Protein AF-A0A2C9KRU0-F1 (afdb_monomer_lite)

InterPro domains:
  IPR000269 Copper amine oxidase [PTHR10638] (31-315)
  IPR015798 Copper amine oxidase, catalytic domain [PF01179] (143-315)
  IPR016182 Copper amine oxidase, N-terminal [SSF54416] (32-123)
  IPR036460 Copper amine oxidase, catalytic domain superfamily [G3DSA:2.70.98.20] (115-315)
  IPR036460 Copper amine oxidase, catalytic domain superfamily [SSF49998] (125-315)

Foldseek 3Di:
DQAEQADDDDPPDDQRHKDKDWFDFDVVVVVDPLWDKTKIWTARPAQLRVVGGAQKIWIKGPSDPDPVPIDTQWMTHDLDIDRDPVRVVVCVVVVVDDGHHHYDDDHDCPPPNDPRDDDQDVVNDDDDDDADDDPVDDQWDDDPQWIDHPQWIWGWDAFQQFGIKIAQIGGNNHGPDGIDGGHWDWDQFPDPDPSGHGHIDTPSVVRQRVQWAAADDVPRHPNSWDFDKDWDQDPPVRDIDIHTRQKTKDKDFPVDWPDWDWDDDPVPHTDIDTHTKIKIWIWGWGDDSQKIKIWIWIATPVGDTDIDIDIDGHD

pLDDT: mean 93.07, std 6.56, range [54.38, 98.88]

Sequence (315 aa):
MESYNSTFCLPPHSPACLTFGFLPVGTAFLGDSNKRRAWMSFSYDLPFSSIHPVDFGILVNLDDADASRWRIEKLWYAGQMFNSVGHLIDQYQNNQIHKIVLHKPVDNAELFSSLQLRGDPVPQKPQRPPLQVEPDGKRYSLANREVTYMNWRFNFRMSALTGPVLYNVRFKGERLVYEMGLQEIAVFYSGPTPLTETINFVDSGDLLGTHSKSLIPGGDCPEHSTLVNQTFWNQHNKEVSSYDATFCLFEHNTGYPLRRHSSYSKQFGSFYGGMLNSVLTLRSALTIGNYDYIIDFIFHQNGIIETRLMSTGTL

Radius of gyration: 26.25 Å; chains: 1; bounding box: 70×52×72 Å

Structure (mmCIF, N/CA/C/O backbone):
data_AF-A0A2C9KRU0-F1
#
_entry.id   AF-A0A2C9KRU0-F1
#
loop_
_atom_site.group_PDB
_atom_site.id
_atom_site.type_symbol
_atom_site.label_atom_id
_atom_site.label_alt_id
_atom_site.label_comp_id
_atom_site.label_asym_id
_atom_site.label_entity_id
_atom_site.label_seq_id
_atom_site.pdbx_PDB_ins_code
_atom_site.Cartn_x
_atom_site.Cartn_y
_atom_site.Cartn_z
_atom_site.occupancy
_atom_site.B_iso_or_equiv
_atom_site.auth_seq_id
_atom_site.auth_comp_id
_atom_site.auth_asym_id
_atom_site.auth_atom_id
_atom_site.pdbx_PDB_model_num
ATOM 1 N N . MET A 1 1 ? 23.878 4.240 -24.178 1.00 87.06 1 MET A N 1
ATOM 2 C CA . MET A 1 1 ? 24.821 5.366 -23.986 1.00 87.06 1 MET A CA 1
ATOM 3 C C . MET A 1 1 ? 24.390 6.601 -24.756 1.00 87.06 1 MET A C 1
ATOM 5 O O . MET A 1 1 ? 23.994 7.540 -24.092 1.00 87.06 1 MET A O 1
ATOM 9 N N . GLU A 1 2 ? 24.380 6.607 -26.094 1.00 91.50 2 GLU A N 1
ATOM 10 C CA . GLU A 1 2 ? 24.042 7.813 -26.884 1.00 91.50 2 GLU A CA 1
ATOM 11 C C . GLU A 1 2 ? 22.671 8.417 -26.528 1.00 91.50 2 GLU A C 1
ATOM 13 O O . GLU A 1 2 ? 22.579 9.617 -26.305 1.00 91.50 2 GLU A O 1
ATOM 18 N N . SER A 1 3 ? 21.630 7.589 -26.377 1.00 93.25 3 SER A N 1
ATOM 19 C CA . SER A 1 3 ? 20.273 8.101 -26.127 1.00 93.25 3 SER A CA 1
ATOM 20 C C . SER A 1 3 ? 19.929 8.417 -24.674 1.00 93.25 3 SER A C 1
ATOM 22 O O . SER A 1 3 ? 19.027 9.203 -24.431 1.00 93.25 3 SER A O 1
ATOM 24 N N . TYR A 1 4 ? 20.588 7.791 -23.698 1.00 93.19 4 TYR A N 1
ATOM 25 C CA . TYR A 1 4 ? 20.158 7.863 -22.288 1.00 93.19 4 TYR A CA 1
ATOM 26 C C . TYR A 1 4 ? 21.280 8.234 -21.320 1.00 93.19 4 TYR A C 1
ATOM 28 O O . TYR A 1 4 ? 21.048 8.306 -20.117 1.00 93.19 4 TYR A O 1
ATOM 36 N N . ASN A 1 5 ? 22.511 8.390 -21.818 1.00 90.31 5 ASN A N 1
ATOM 37 C CA . ASN A 1 5 ? 23.726 8.503 -21.010 1.00 90.31 5 ASN A CA 1
ATOM 38 C C . ASN A 1 5 ? 23.833 7.413 -19.919 1.00 90.31 5 ASN A C 1
ATOM 40 O O . ASN A 1 5 ? 24.242 7.658 -18.787 1.00 90.31 5 ASN A O 1
ATOM 44 N N . SER A 1 6 ? 23.368 6.204 -20.239 1.00 89.62 6 SER A N 1
ATOM 45 C CA . SER A 1 6 ? 23.322 5.054 -19.331 1.00 89.62 6 SER A CA 1
ATOM 46 C C . SER A 1 6 ? 23.462 3.738 -20.106 1.00 89.62 6 SER A C 1
ATOM 48 O O . SER A 1 6 ? 23.366 3.717 -21.347 1.00 89.62 6 SER A O 1
ATOM 50 N N . THR A 1 7 ? 23.729 2.649 -19.384 1.00 88.38 7 THR A N 1
ATOM 51 C CA . THR A 1 7 ? 23.912 1.288 -19.921 1.00 88.38 7 THR A CA 1
ATOM 52 C C . THR A 1 7 ? 23.027 0.267 -19.210 1.00 88.38 7 THR A C 1
ATOM 54 O O . THR A 1 7 ? 22.551 0.502 -18.102 1.00 88.38 7 THR A O 1
ATOM 57 N N . PHE A 1 8 ? 22.843 -0.899 -19.828 1.00 86.31 8 PHE A N 1
ATOM 58 C CA . PHE A 1 8 ? 22.380 -2.089 -19.114 1.00 86.31 8 PHE A CA 1
ATOM 59 C C . PHE A 1 8 ? 23.566 -2.679 -18.360 1.00 86.31 8 PHE A C 1
ATOM 61 O O . PHE A 1 8 ? 24.653 -2.791 -18.927 1.00 86.31 8 PHE A O 1
ATOM 68 N N . CYS A 1 9 ? 23.373 -3.048 -17.101 1.00 75.00 9 CYS A N 1
ATOM 69 C CA . CYS A 1 9 ? 24.435 -3.626 -16.294 1.00 75.00 9 CYS A CA 1
ATOM 70 C C . CYS A 1 9 ? 23.953 -4.909 -15.646 1.00 75.00 9 CYS A C 1
ATOM 72 O O . CYS A 1 9 ? 22.839 -4.973 -15.130 1.00 75.00 9 CYS A O 1
ATOM 74 N N . LEU A 1 10 ? 24.832 -5.904 -15.637 1.00 65.06 10 LEU A N 1
ATOM 75 C CA . LEU A 1 10 ? 24.734 -7.002 -14.691 1.00 65.06 10 LEU A CA 1
ATOM 76 C C . LEU A 1 10 ? 25.392 -6.556 -13.374 1.00 65.06 10 LEU A C 1
ATOM 78 O O . LEU A 1 10 ? 26.296 -5.717 -13.417 1.00 65.06 10 LEU A O 1
ATOM 82 N N . PRO A 1 11 ? 24.956 -7.076 -12.215 1.00 54.38 11 PRO A N 1
ATOM 83 C CA . PRO A 1 11 ? 25.585 -6.763 -10.936 1.00 54.38 11 PRO A CA 1
ATOM 84 C C . PRO A 1 11 ? 27.114 -6.990 -10.970 1.00 54.38 11 PRO A C 1
ATOM 86 O O . PRO A 1 11 ? 27.557 -7.960 -11.592 1.00 54.38 11 PRO A O 1
ATOM 89 N N . PRO A 1 12 ? 27.927 -6.155 -10.287 1.00 55.81 12 PRO A N 1
ATOM 90 C CA . PRO A 1 12 ? 27.533 -5.084 -9.369 1.00 55.81 12 PRO A CA 1
ATOM 91 C C . PRO A 1 12 ? 27.112 -3.791 -10.088 1.00 55.81 12 PRO A C 1
ATOM 93 O O . PRO A 1 12 ? 27.720 -3.371 -11.071 1.00 55.81 12 PRO A O 1
ATOM 96 N N . HIS A 1 13 ? 26.055 -3.156 -9.579 1.00 64.75 13 HIS A N 1
ATOM 97 C CA . HIS A 1 13 ? 25.449 -1.966 -10.175 1.00 64.75 13 HIS A CA 1
ATOM 98 C C . HIS A 1 13 ? 26.406 -0.763 -10.145 1.00 64.75 13 HIS A C 1
ATOM 100 O O . HIS A 1 13 ? 26.939 -0.398 -9.099 1.00 64.75 13 HIS A O 1
ATOM 106 N N . SER A 1 14 ? 26.605 -0.135 -11.304 1.00 68.75 14 SER A N 1
ATOM 107 C CA . SER A 1 14 ? 27.230 1.184 -11.436 1.00 68.75 14 SER A CA 1
ATOM 108 C C . SER A 1 14 ? 26.140 2.268 -11.442 1.00 68.75 14 SER A C 1
ATOM 110 O O . SER A 1 14 ? 25.051 2.033 -11.965 1.00 68.75 14 SER A O 1
ATOM 112 N N . PRO A 1 15 ? 26.398 3.485 -10.936 1.00 68.06 15 PRO A N 1
ATOM 113 C CA . PRO A 1 15 ? 25.427 4.584 -10.983 1.00 68.06 15 PRO A CA 1
ATOM 114 C C . PRO A 1 15 ? 25.002 4.995 -12.407 1.00 68.06 15 PRO A C 1
ATOM 116 O O . PRO A 1 15 ? 24.006 5.703 -12.566 1.00 68.06 15 PRO A O 1
ATOM 119 N N . ALA A 1 16 ? 25.714 4.544 -13.447 1.00 76.12 16 ALA A N 1
ATOM 120 C CA . ALA A 1 16 ? 25.362 4.743 -14.856 1.00 76.12 16 ALA A CA 1
ATOM 121 C C . ALA A 1 16 ? 24.375 3.692 -15.415 1.00 76.12 16 ALA A C 1
ATOM 123 O O . ALA A 1 16 ? 24.113 3.672 -16.620 1.00 76.12 16 ALA A O 1
ATOM 124 N N . CYS A 1 17 ? 23.860 2.791 -14.578 1.00 86.94 17 CYS A N 1
ATOM 125 C CA . CYS A 1 17 ? 23.003 1.699 -15.018 1.00 86.94 17 CYS A CA 1
ATOM 126 C C . CYS A 1 17 ? 21.522 2.094 -15.029 1.00 86.94 17 CYS A C 1
ATOM 128 O O . CYS A 1 17 ? 21.039 2.808 -14.147 1.00 86.94 17 CYS A O 1
ATOM 130 N N . LEU A 1 18 ? 20.799 1.602 -16.034 1.00 91.38 18 LEU A N 1
ATOM 131 C CA . LEU A 1 18 ? 19.340 1.568 -16.011 1.00 91.38 18 LEU A CA 1
ATOM 132 C C . LEU A 1 18 ? 18.877 0.418 -15.115 1.00 91.38 18 LEU A C 1
ATOM 134 O O . LEU A 1 18 ? 19.478 -0.660 -15.126 1.00 91.38 18 LEU A O 1
ATOM 138 N N . THR A 1 19 ? 17.791 0.646 -14.385 1.00 90.06 19 THR A N 1
ATOM 139 C CA . THR A 1 19 ? 17.036 -0.420 -13.728 1.00 90.06 19 THR A CA 1
ATOM 140 C C . THR A 1 19 ? 15.920 -0.901 -14.652 1.00 90.06 19 THR A C 1
ATOM 142 O O . THR A 1 19 ? 15.540 -0.205 -15.600 1.00 90.06 19 THR A O 1
ATOM 145 N N . PHE A 1 20 ? 15.432 -2.116 -14.422 1.00 91.19 20 PHE A N 1
ATOM 146 C CA . PHE A 1 20 ? 14.381 -2.710 -15.235 1.00 91.19 20 PHE A CA 1
ATOM 147 C C . PHE A 1 20 ? 13.410 -3.531 -14.397 1.00 91.19 20 PHE A C 1
ATOM 149 O O . PHE A 1 20 ? 13.754 -4.048 -13.335 1.00 91.19 20 PHE A O 1
ATOM 156 N N . GLY A 1 21 ? 12.201 -3.680 -14.923 1.00 89.38 21 GLY A N 1
ATOM 157 C CA . GLY A 1 21 ? 11.164 -4.536 -14.366 1.00 89.38 21 GLY A CA 1
ATOM 158 C C . GLY A 1 21 ? 10.354 -5.178 -15.482 1.00 89.38 21 GLY A C 1
ATOM 159 O O . GLY A 1 21 ? 10.292 -4.657 -16.598 1.00 89.38 21 GLY A O 1
ATOM 160 N N . PHE A 1 22 ? 9.751 -6.327 -15.188 1.00 90.06 22 PHE A N 1
ATOM 161 C CA . PHE A 1 22 ? 8.766 -6.924 -16.079 1.00 90.06 22 PHE A CA 1
ATOM 162 C C . PHE A 1 22 ? 7.395 -6.329 -15.787 1.00 90.06 22 PHE A C 1
ATOM 164 O O . PHE A 1 22 ? 6.933 -6.341 -14.649 1.00 90.06 22 PHE A O 1
ATOM 171 N N . LEU A 1 23 ? 6.748 -5.836 -16.834 1.00 89.88 23 LEU A N 1
ATOM 172 C CA . LEU A 1 23 ? 5.371 -5.388 -16.792 1.00 89.88 23 LEU A CA 1
ATOM 173 C C . LEU A 1 23 ? 4.438 -6.600 -16.877 1.00 89.88 23 LEU A C 1
ATOM 175 O O . LEU A 1 23 ? 4.716 -7.535 -17.645 1.00 89.88 23 LEU A O 1
ATOM 179 N N . PRO A 1 24 ? 3.327 -6.603 -16.122 1.00 84.88 24 PRO A N 1
ATOM 180 C CA . PRO A 1 24 ? 2.297 -7.611 -16.299 1.00 84.88 24 PRO A CA 1
ATOM 181 C C . PRO A 1 24 ? 1.702 -7.480 -17.702 1.00 84.88 24 PRO A C 1
ATOM 183 O O . PRO A 1 24 ? 1.596 -6.384 -18.250 1.00 84.88 24 PRO A O 1
ATOM 186 N N . VAL A 1 25 ? 1.288 -8.605 -18.280 1.00 76.00 25 VAL A N 1
ATOM 187 C CA . VAL A 1 25 ? 0.641 -8.622 -19.594 1.00 76.00 25 VAL A CA 1
ATOM 188 C C . VAL A 1 25 ? -0.701 -9.317 -19.462 1.00 76.00 25 VAL A C 1
ATOM 190 O O . VAL A 1 25 ? -0.775 -10.482 -19.069 1.00 76.00 25 VAL A O 1
ATOM 193 N N . GLY A 1 26 ? -1.773 -8.600 -19.799 1.00 70.31 26 GLY A N 1
ATOM 194 C CA . GLY A 1 26 ? -3.113 -9.177 -19.827 1.00 70.31 26 GLY A CA 1
ATOM 195 C C . GLY A 1 26 ? -3.208 -10.342 -20.817 1.00 70.31 26 GLY A C 1
ATOM 196 O O . GLY A 1 26 ? -2.730 -10.254 -21.947 1.00 70.31 26 GLY A O 1
ATOM 197 N N . THR A 1 27 ? -3.887 -11.424 -20.433 1.00 70.38 27 THR A N 1
ATOM 198 C CA . THR A 1 27 ? -4.077 -12.617 -21.285 1.00 70.38 27 THR A CA 1
ATOM 199 C C . THR A 1 27 ? -4.753 -12.299 -22.622 1.00 70.38 27 THR A C 1
ATOM 201 O O . THR A 1 27 ? -4.464 -12.949 -23.627 1.00 70.38 27 THR A O 1
ATOM 204 N N . ALA A 1 28 ? -5.586 -11.253 -22.667 1.00 70.75 28 ALA A N 1
ATOM 205 C CA . ALA A 1 28 ? -6.203 -10.745 -23.892 1.00 70.75 28 ALA A CA 1
ATOM 206 C C . ALA A 1 28 ? -5.175 -10.312 -24.955 1.00 70.75 28 ALA A C 1
ATOM 208 O O . ALA A 1 28 ? -5.412 -10.518 -26.142 1.00 70.75 28 ALA A O 1
ATOM 209 N N . PHE A 1 29 ? -4.019 -9.776 -24.547 1.00 76.81 29 PHE A N 1
ATOM 210 C CA . PHE A 1 29 ? -2.936 -9.413 -25.467 1.00 76.81 29 PHE A CA 1
ATOM 211 C C . PHE A 1 29 ? -2.227 -10.649 -26.046 1.00 76.81 29 PHE A C 1
ATOM 213 O O . PHE A 1 29 ? -1.719 -10.619 -27.164 1.00 76.81 29 PHE A O 1
ATOM 220 N N . LEU A 1 30 ? -2.197 -11.756 -25.298 1.00 78.81 30 LEU A N 1
ATOM 221 C CA . LEU A 1 30 ? -1.471 -12.972 -25.677 1.00 78.81 30 LEU A CA 1
ATOM 222 C C . LEU A 1 30 ? -2.264 -13.869 -26.637 1.00 78.81 30 LEU A C 1
ATOM 224 O O . LEU A 1 30 ? -1.665 -14.649 -27.383 1.00 78.81 30 LEU A O 1
ATOM 228 N N . GLY A 1 31 ? -3.599 -13.800 -26.589 1.00 77.12 31 GLY A N 1
ATOM 229 C CA . GLY A 1 31 ? -4.512 -14.648 -27.367 1.00 77.12 31 GLY A CA 1
ATOM 230 C C . GLY A 1 31 ? -4.484 -16.141 -26.997 1.00 77.12 31 GLY A C 1
ATOM 231 O O . GLY A 1 31 ? -5.256 -16.919 -27.548 1.00 77.12 31 GLY A O 1
ATOM 232 N N . ASP A 1 32 ? -3.604 -16.544 -26.078 1.00 82.50 32 ASP A N 1
ATOM 233 C CA . ASP A 1 32 ? -3.409 -17.907 -25.584 1.00 82.50 32 ASP A CA 1
ATOM 234 C C . ASP A 1 32 ? -2.926 -17.835 -24.129 1.00 82.50 32 ASP A C 1
ATOM 236 O O . ASP A 1 32 ? -1.899 -17.218 -23.837 1.00 82.50 32 ASP A O 1
ATOM 240 N N . SER A 1 33 ? -3.670 -18.462 -23.216 1.00 82.25 33 SER A N 1
ATOM 241 C CA . SER A 1 33 ? -3.390 -18.443 -21.777 1.00 82.25 33 SER A CA 1
ATOM 242 C C . SER A 1 33 ? -2.151 -19.245 -21.374 1.00 82.25 33 SER A C 1
ATOM 244 O O . SER A 1 33 ? -1.691 -19.100 -20.247 1.00 82.25 33 SER A O 1
ATOM 246 N N . ASN A 1 34 ? -1.614 -20.090 -22.260 1.00 85.44 34 ASN A N 1
ATOM 247 C CA . ASN A 1 34 ? -0.415 -20.887 -21.985 1.00 85.44 34 ASN A CA 1
ATOM 248 C C . ASN A 1 34 ? 0.885 -20.170 -22.359 1.00 85.44 34 ASN A C 1
ATOM 250 O O . ASN A 1 34 ? 1.968 -20.709 -22.138 1.00 85.44 34 ASN A O 1
ATOM 254 N N . LYS A 1 35 ? 0.798 -18.974 -22.950 1.00 87.94 35 LYS A N 1
ATOM 255 C CA . LYS A 1 35 ? 1.974 -18.190 -23.324 1.00 87.94 35 LYS A CA 1
ATOM 256 C C . LYS A 1 35 ? 2.389 -17.265 -22.196 1.00 87.94 35 LYS A C 1
ATOM 258 O O . LYS A 1 35 ? 1.558 -16.706 -21.488 1.00 87.94 35 LYS A O 1
ATOM 263 N N . ARG A 1 36 ? 3.692 -17.024 -22.098 1.00 90.06 36 ARG A N 1
ATOM 264 C CA . ARG A 1 36 ? 4.281 -16.032 -21.205 1.00 90.06 36 ARG A CA 1
ATOM 265 C C . ARG A 1 36 ? 5.116 -15.059 -22.027 1.00 90.06 36 ARG A C 1
ATOM 267 O O . ARG A 1 36 ? 6.245 -15.343 -22.432 1.00 90.06 36 ARG A O 1
ATOM 274 N N . ARG A 1 37 ? 4.538 -13.898 -22.325 1.00 90.81 37 ARG A N 1
ATOM 275 C CA . ARG A 1 37 ? 5.267 -12.738 -22.851 1.00 90.81 37 ARG A CA 1
ATOM 276 C C . ARG A 1 37 ? 5.219 -11.643 -21.815 1.00 90.81 37 ARG A C 1
ATOM 278 O O . ARG A 1 37 ? 4.178 -11.449 -21.199 1.00 90.81 37 ARG A O 1
ATOM 285 N N . ALA A 1 38 ? 6.323 -10.936 -21.655 1.00 91.50 38 ALA A N 1
ATOM 286 C CA . ALA A 1 38 ? 6.376 -9.782 -20.781 1.00 91.50 38 ALA A CA 1
ATOM 287 C C . ALA A 1 38 ? 7.167 -8.669 -21.451 1.00 91.50 38 ALA A C 1
ATOM 289 O O . ALA A 1 38 ? 8.224 -8.909 -22.045 1.00 91.50 38 ALA A O 1
ATOM 290 N N . TRP A 1 39 ? 6.640 -7.455 -21.355 1.00 93.75 39 TRP A N 1
ATOM 291 C CA . TRP A 1 39 ? 7.419 -6.268 -21.644 1.00 93.75 39 TRP A CA 1
ATOM 292 C C . TRP A 1 39 ? 8.376 -6.023 -20.486 1.00 93.75 39 TRP A C 1
ATOM 294 O O . TRP A 1 39 ? 7.971 -5.984 -19.332 1.00 93.75 39 TRP A O 1
ATOM 304 N N . MET A 1 40 ? 9.649 -5.859 -20.798 1.00 94.00 40 MET A N 1
ATOM 305 C CA . MET A 1 40 ? 10.651 -5.356 -19.879 1.00 94.00 40 MET A CA 1
ATOM 306 C C . MET A 1 40 ? 10.784 -3.854 -20.116 1.00 94.00 40 MET A C 1
ATOM 308 O O . MET A 1 40 ? 11.187 -3.433 -21.206 1.00 94.00 40 MET A O 1
ATOM 312 N N . SER A 1 41 ? 10.405 -3.062 -19.116 1.00 93.12 41 SER A N 1
ATOM 313 C CA . SER A 1 41 ? 10.537 -1.605 -19.116 1.00 93.12 41 SER A CA 1
ATOM 314 C C . SER A 1 41 ? 11.806 -1.184 -18.395 1.00 93.12 41 SER A C 1
ATOM 316 O O . SER A 1 41 ? 12.264 -1.873 -17.483 1.00 93.12 41 SER A O 1
ATOM 318 N N . PHE A 1 42 ? 12.336 -0.024 -18.770 1.00 94.00 42 PHE A N 1
ATOM 319 C CA . PHE A 1 42 ? 13.561 0.515 -18.201 1.00 94.00 42 PHE A CA 1
ATOM 320 C C . PHE A 1 42 ? 13.334 1.903 -17.613 1.00 94.00 42 PHE A C 1
ATOM 322 O O . PHE A 1 42 ? 12.568 2.708 -18.147 1.00 94.00 42 PHE A O 1
ATOM 329 N N . SER A 1 43 ? 14.054 2.198 -16.539 1.00 94.00 43 SER A N 1
ATOM 330 C CA . SER A 1 43 ? 14.069 3.511 -15.904 1.00 94.00 43 SER A CA 1
ATOM 331 C C . SER A 1 43 ? 15.458 3.846 -15.375 1.00 94.00 43 SER A C 1
ATOM 333 O O . SER A 1 43 ? 16.342 2.988 -15.270 1.00 94.00 43 SER A O 1
ATOM 335 N N . TYR A 1 44 ? 15.682 5.121 -15.070 1.00 94.00 44 TYR A N 1
ATOM 336 C CA . TYR A 1 44 ? 16.884 5.508 -14.347 1.00 94.00 44 TYR A CA 1
ATOM 337 C C . TYR A 1 44 ? 16.836 4.961 -12.921 1.00 94.00 44 TYR A C 1
ATOM 339 O O . TYR A 1 44 ? 15.825 5.078 -12.231 1.00 94.00 44 TYR A O 1
ATOM 347 N N . ASP A 1 45 ? 17.957 4.394 -12.475 1.00 90.75 45 ASP A N 1
ATOM 348 C CA . ASP A 1 45 ? 18.137 3.965 -11.089 1.00 90.75 45 ASP A CA 1
ATOM 349 C C . 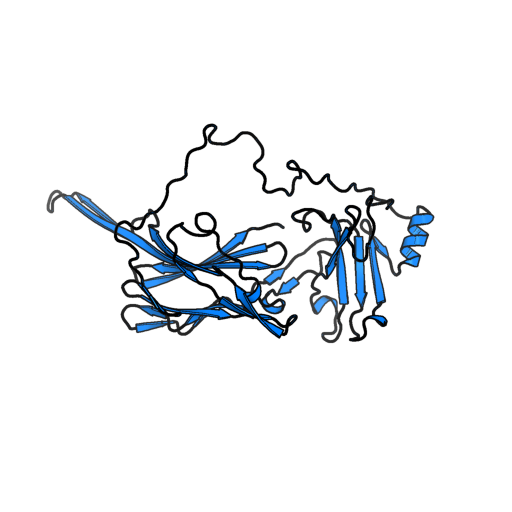ASP A 1 45 ? 18.287 5.196 -10.179 1.00 90.75 45 ASP A C 1
ATOM 351 O O . ASP A 1 45 ? 19.385 5.744 -10.018 1.00 90.75 45 ASP A O 1
ATOM 355 N N . LEU A 1 46 ? 17.141 5.702 -9.723 1.00 91.06 46 LEU A N 1
ATOM 356 C CA . LEU A 1 46 ? 16.941 6.871 -8.870 1.00 91.06 46 LEU A CA 1
ATOM 357 C C . LEU A 1 46 ? 15.790 6.582 -7.890 1.00 91.06 46 LEU A C 1
ATOM 359 O O . LEU A 1 46 ? 14.927 5.751 -8.201 1.00 91.06 46 LEU A O 1
ATOM 363 N N . PRO A 1 47 ? 15.715 7.281 -6.740 1.00 90.19 47 PRO A N 1
ATOM 364 C CA . PRO A 1 47 ? 14.568 7.187 -5.843 1.00 90.19 47 PRO A CA 1
ATOM 365 C C . PRO A 1 47 ? 13.247 7.425 -6.585 1.00 90.19 47 PRO A C 1
ATOM 367 O O . PRO A 1 47 ? 13.107 8.421 -7.305 1.00 90.19 47 PRO A O 1
ATOM 370 N N . PHE A 1 48 ? 12.287 6.517 -6.374 1.00 91.06 48 PHE A N 1
ATOM 371 C CA . PHE A 1 48 ? 11.013 6.446 -7.101 1.00 91.06 48 PHE A CA 1
ATOM 372 C C . PHE A 1 48 ? 11.217 6.280 -8.612 1.00 91.06 48 PHE A C 1
ATOM 374 O O . PHE A 1 48 ? 10.788 7.093 -9.426 1.00 91.06 48 PHE A O 1
ATOM 381 N N . SER A 1 49 ? 11.913 5.214 -9.002 1.00 90.25 49 SER A N 1
ATOM 382 C CA . SER A 1 49 ? 12.296 4.958 -10.394 1.00 90.25 49 SER A CA 1
ATOM 383 C C . SER A 1 49 ? 11.114 4.815 -11.366 1.00 90.25 49 SER A C 1
ATOM 385 O O . SER A 1 49 ? 11.321 4.977 -12.568 1.00 90.25 49 SER A O 1
ATOM 387 N N . SER A 1 50 ? 9.883 4.569 -10.891 1.00 89.31 50 SER A N 1
ATOM 388 C CA . SER A 1 50 ? 8.672 4.515 -11.734 1.00 89.31 50 SER A CA 1
ATOM 389 C C . SER A 1 50 ? 8.430 5.816 -12.503 1.00 89.31 50 SER A C 1
ATOM 391 O O . SER A 1 50 ? 8.027 5.776 -13.663 1.00 89.31 50 SER A O 1
ATOM 393 N N . ILE A 1 51 ? 8.773 6.962 -11.903 1.00 93.25 51 ILE A N 1
ATOM 394 C CA . ILE A 1 51 ? 8.628 8.293 -12.511 1.00 93.25 51 ILE A CA 1
ATOM 395 C C . ILE A 1 51 ? 9.885 8.776 -13.244 1.00 93.25 51 ILE A C 1
ATOM 397 O O . ILE A 1 51 ? 9.931 9.917 -13.699 1.00 93.25 51 ILE A O 1
ATOM 401 N N . HIS A 1 52 ? 10.879 7.902 -13.428 1.00 94.31 52 HIS A N 1
ATOM 402 C CA . HIS A 1 52 ? 12.053 8.149 -14.273 1.00 94.31 52 HIS A CA 1
ATOM 403 C C . HIS A 1 52 ? 12.147 7.174 -15.460 1.00 94.31 52 HIS A C 1
ATOM 405 O O . HIS A 1 52 ? 13.217 6.589 -15.676 1.00 94.31 52 HIS A O 1
ATOM 411 N N . PRO A 1 53 ? 11.062 6.945 -16.230 1.00 93.56 53 PRO A N 1
ATOM 412 C CA . PRO A 1 53 ? 11.088 5.993 -17.329 1.00 93.56 53 PRO A CA 1
ATOM 413 C C . PRO A 1 53 ? 12.014 6.475 -18.448 1.00 93.56 53 PRO A C 1
ATOM 415 O O . PRO A 1 53 ? 12.152 7.674 -18.700 1.00 93.56 53 PRO A O 1
ATOM 418 N N . VAL A 1 54 ? 12.606 5.529 -19.170 1.00 94.19 54 VAL A N 1
ATOM 419 C CA . VAL A 1 54 ? 13.179 5.805 -20.490 1.00 94.19 54 VAL A CA 1
ATOM 420 C C . VAL A 1 54 ? 12.241 5.277 -21.567 1.00 94.19 54 VAL A C 1
ATOM 422 O O . VAL A 1 54 ? 11.555 4.277 -21.368 1.00 94.19 54 VAL A O 1
ATOM 425 N N . ASP A 1 55 ? 12.216 5.931 -22.729 1.00 94.25 55 ASP A N 1
ATOM 426 C CA . ASP A 1 55 ? 11.350 5.527 -23.843 1.00 94.25 55 ASP A CA 1
ATOM 427 C C . ASP A 1 55 ? 11.950 4.348 -24.632 1.00 94.25 55 ASP A C 1
ATOM 429 O O . ASP A 1 55 ? 12.289 4.455 -25.814 1.00 94.25 55 ASP A O 1
ATOM 433 N N . PHE A 1 56 ? 12.174 3.242 -23.921 1.00 95.12 56 PHE A N 1
ATOM 434 C CA . PHE A 1 56 ? 12.760 2.006 -24.416 1.00 95.12 56 PHE A CA 1
ATOM 435 C C . PHE A 1 56 ? 12.166 0.798 -23.692 1.00 95.12 56 PHE A C 1
ATOM 437 O O . PHE A 1 56 ? 11.999 0.805 -22.472 1.00 95.12 56 PHE A O 1
ATOM 444 N N . GLY A 1 57 ? 11.899 -0.269 -24.437 1.00 95.38 57 GLY A N 1
ATOM 445 C CA . GLY A 1 57 ? 11.377 -1.506 -23.876 1.00 95.38 57 GLY A CA 1
ATOM 446 C C . GLY A 1 57 ? 11.653 -2.718 -24.749 1.00 95.38 57 GLY A C 1
ATOM 447 O O . GLY A 1 57 ? 11.880 -2.603 -25.955 1.00 95.38 57 GLY A O 1
ATOM 448 N N . ILE A 1 58 ? 11.630 -3.899 -24.138 1.00 95.75 58 ILE A N 1
ATOM 449 C CA . ILE A 1 58 ? 11.906 -5.168 -24.819 1.00 95.75 58 ILE A CA 1
ATOM 450 C C . ILE A 1 58 ? 10.775 -6.149 -24.529 1.00 95.75 58 ILE A C 1
ATOM 452 O O . ILE A 1 58 ? 10.481 -6.425 -23.372 1.00 95.75 58 ILE A O 1
ATOM 456 N N . LEU A 1 59 ? 10.167 -6.714 -25.568 1.00 94.75 59 LEU A N 1
ATOM 457 C CA . LEU A 1 59 ? 9.200 -7.796 -25.427 1.00 94.75 59 LEU A CA 1
ATOM 458 C C . LEU A 1 59 ? 9.943 -9.131 -25.409 1.00 94.75 59 LEU A C 1
ATOM 460 O O . LEU A 1 59 ? 10.592 -9.497 -26.394 1.00 94.75 59 LEU A O 1
ATOM 464 N N . VAL A 1 60 ? 9.834 -9.862 -24.303 1.00 94.38 60 VAL A N 1
ATOM 465 C CA . VAL A 1 60 ? 10.551 -11.123 -24.084 1.00 94.38 60 VAL A CA 1
ATOM 466 C C . VAL A 1 60 ? 9.585 -12.303 -24.089 1.00 94.38 60 VAL A C 1
ATOM 468 O O . VAL A 1 60 ? 8.509 -12.257 -23.490 1.00 94.38 60 VAL A O 1
ATOM 471 N N . ASN A 1 61 ? 9.993 -13.382 -24.753 1.00 93.69 61 ASN A N 1
ATOM 472 C CA . ASN A 1 61 ? 9.385 -14.699 -24.646 1.00 93.69 61 ASN A CA 1
ATOM 473 C C . ASN A 1 61 ? 9.952 -15.470 -23.457 1.00 93.69 61 ASN A C 1
ATOM 475 O O . ASN A 1 61 ? 11.150 -15.744 -23.418 1.00 93.69 61 ASN A O 1
ATOM 479 N N . LEU A 1 62 ? 9.053 -15.849 -22.550 1.00 92.94 62 LEU A N 1
ATOM 480 C CA . LEU A 1 62 ? 9.318 -16.565 -21.309 1.00 92.94 62 LEU A CA 1
ATOM 481 C C . LEU A 1 62 ? 8.525 -17.888 -21.233 1.00 92.94 62 LEU A C 1
ATOM 483 O O . LEU A 1 62 ? 8.241 -18.355 -20.133 1.00 92.94 62 LEU A O 1
ATOM 487 N N . ASP A 1 63 ? 8.096 -18.456 -22.371 1.00 91.75 63 ASP A N 1
ATOM 488 C CA . ASP A 1 63 ? 7.278 -19.688 -22.409 1.00 91.75 63 ASP A CA 1
ATOM 489 C C . ASP A 1 63 ? 8.002 -20.876 -21.777 1.00 91.75 63 ASP A C 1
ATOM 491 O O . ASP A 1 63 ? 7.381 -21.775 -21.213 1.00 91.75 63 ASP A O 1
ATOM 495 N N . ASP A 1 64 ? 9.324 -20.894 -21.915 1.00 92.94 64 ASP A N 1
ATOM 496 C CA . ASP A 1 64 ? 10.144 -22.004 -21.479 1.00 92.94 64 ASP A CA 1
ATOM 497 C C . ASP A 1 64 ? 10.633 -21.817 -20.038 1.00 92.94 64 ASP A C 1
ATOM 499 O O . ASP A 1 64 ? 11.012 -20.719 -19.630 1.00 92.94 64 ASP A O 1
ATOM 503 N N . ALA A 1 65 ? 10.665 -22.905 -19.270 1.00 92.00 65 ALA A N 1
ATOM 504 C CA . ALA A 1 65 ? 11.248 -22.911 -17.932 1.00 92.00 65 ALA A CA 1
ATOM 505 C C . ALA A 1 65 ? 12.777 -22.714 -17.957 1.00 92.00 65 ALA A C 1
ATOM 507 O O . ALA A 1 65 ? 13.353 -22.236 -16.981 1.00 92.00 65 ALA A O 1
ATOM 508 N N . ASP A 1 66 ? 13.438 -23.076 -19.059 1.00 94.94 66 ASP A N 1
ATOM 509 C CA . ASP A 1 66 ? 14.865 -22.856 -19.270 1.00 94.94 66 ASP A CA 1
ATOM 510 C C . ASP A 1 66 ? 15.120 -21.441 -19.804 1.00 94.94 66 ASP A C 1
ATOM 512 O O . ASP A 1 66 ? 14.839 -21.128 -20.965 1.00 94.94 66 ASP A O 1
ATOM 516 N N . ALA A 1 67 ? 15.709 -20.595 -18.956 1.00 92.69 67 ALA A N 1
ATOM 517 C CA . ALA A 1 67 ? 16.010 -19.206 -19.286 1.00 92.69 67 ALA A CA 1
ATOM 518 C C . ALA A 1 67 ? 16.956 -19.041 -20.487 1.00 92.69 67 ALA A C 1
ATOM 520 O O . ALA A 1 67 ? 16.938 -17.999 -21.140 1.00 92.69 67 ALA A O 1
ATOM 521 N N . SER A 1 68 ? 17.749 -20.062 -20.834 1.00 95.38 68 SER A N 1
ATOM 522 C CA . SER A 1 68 ? 18.608 -20.022 -22.026 1.00 95.38 68 SER A CA 1
ATOM 523 C C . SER A 1 68 ? 17.822 -20.065 -23.343 1.00 95.38 68 SER A C 1
ATOM 525 O O . SER A 1 68 ? 18.348 -19.679 -24.386 1.00 95.38 68 SER A O 1
ATOM 527 N N . ARG A 1 69 ? 16.556 -20.508 -23.304 1.00 96.19 69 ARG A N 1
ATOM 528 C CA . ARG A 1 69 ? 15.650 -20.568 -24.462 1.00 96.19 69 ARG A CA 1
ATOM 529 C C . ARG A 1 69 ? 14.757 -19.333 -24.595 1.00 96.19 69 ARG A C 1
ATOM 531 O O . ARG A 1 69 ? 13.967 -19.240 -25.540 1.00 96.19 69 ARG A O 1
ATOM 538 N N . TRP A 1 70 ? 14.878 -18.380 -23.674 1.00 95.31 70 TRP A N 1
ATOM 539 C CA . TRP A 1 70 ? 14.185 -17.101 -23.771 1.00 95.31 70 TRP A CA 1
ATOM 540 C C . TRP A 1 70 ? 14.726 -16.289 -24.943 1.00 95.31 70 TRP A C 1
ATOM 542 O O . TRP A 1 70 ? 15.905 -16.350 -25.289 1.00 95.31 70 TRP A O 1
ATOM 552 N N . ARG A 1 71 ? 13.848 -15.513 -25.580 1.00 95.56 71 ARG A N 1
ATOM 553 C CA . ARG A 1 71 ? 14.209 -14.710 -26.755 1.00 95.56 71 ARG A CA 1
ATOM 554 C C . ARG A 1 71 ? 13.496 -13.372 -26.764 1.00 95.56 71 ARG A C 1
ATOM 556 O O . ARG A 1 71 ? 12.365 -13.258 -26.299 1.00 95.56 71 ARG A O 1
ATOM 563 N N . ILE A 1 72 ? 14.158 -12.378 -27.341 1.00 96.25 72 ILE A N 1
ATOM 564 C CA . ILE A 1 72 ? 13.567 -11.072 -27.626 1.00 96.25 72 ILE A CA 1
ATOM 565 C C . ILE A 1 72 ? 12.700 -11.208 -28.877 1.00 96.25 72 ILE A C 1
ATOM 567 O O . ILE A 1 72 ? 13.190 -11.650 -29.915 1.00 96.25 72 ILE A O 1
ATOM 571 N N . GLU A 1 73 ? 11.425 -10.837 -28.781 1.00 93.81 73 GLU A N 1
ATOM 572 C CA . GLU A 1 73 ? 10.494 -10.882 -29.916 1.00 93.81 73 GLU A CA 1
ATOM 573 C C . GLU A 1 73 ? 10.327 -9.519 -30.585 1.00 93.81 73 GLU A C 1
ATOM 575 O O . GLU A 1 73 ? 10.222 -9.454 -31.807 1.00 93.81 73 GLU A O 1
ATOM 580 N N . LYS A 1 74 ? 10.296 -8.433 -29.804 1.00 95.50 74 LYS A N 1
ATOM 581 C CA . LYS A 1 74 ? 10.164 -7.059 -30.307 1.00 95.50 74 LYS A CA 1
ATOM 582 C C . LYS A 1 74 ? 10.880 -6.073 -29.394 1.00 95.50 74 LYS A C 1
ATOM 584 O O . LYS A 1 74 ? 11.133 -6.371 -28.227 1.00 95.50 74 LYS A O 1
ATOM 589 N N . LEU A 1 75 ? 11.170 -4.891 -29.921 1.00 96.94 75 LEU A N 1
ATOM 590 C CA . LEU A 1 75 ? 11.681 -3.764 -29.151 1.00 96.94 75 LEU A CA 1
ATOM 591 C C . LEU A 1 75 ? 10.829 -2.528 -29.406 1.00 96.94 75 LEU A C 1
ATOM 593 O O . LEU A 1 75 ? 10.307 -2.344 -30.504 1.00 96.94 75 LEU A O 1
ATOM 597 N N . TRP A 1 76 ? 10.737 -1.683 -28.393 1.00 96.25 76 TRP A N 1
ATOM 598 C CA . TRP A 1 76 ? 10.194 -0.338 -28.467 1.00 96.25 76 TRP A CA 1
ATOM 599 C C . TRP A 1 76 ? 11.327 0.657 -28.224 1.00 96.25 76 TRP A C 1
ATOM 601 O O . TRP A 1 76 ? 12.109 0.475 -27.290 1.00 96.25 76 TRP A O 1
ATOM 611 N N . TYR A 1 77 ? 11.421 1.694 -29.049 1.00 96.44 77 TYR A N 1
ATOM 612 C CA . TYR A 1 77 ? 12.350 2.805 -28.858 1.00 96.44 77 TYR A CA 1
ATOM 613 C C . TYR A 1 77 ? 11.759 4.084 -29.450 1.00 96.44 77 TYR A C 1
ATOM 615 O O . TYR A 1 77 ? 11.377 4.088 -30.620 1.00 96.44 77 TYR A O 1
ATOM 623 N N . ALA A 1 78 ? 11.725 5.163 -28.664 1.00 94.44 78 ALA A N 1
ATOM 624 C CA . ALA A 1 78 ? 11.403 6.517 -29.128 1.00 94.44 78 ALA A CA 1
ATOM 625 C C . ALA A 1 78 ? 10.120 6.608 -29.988 1.00 94.44 78 ALA A C 1
ATOM 627 O O . ALA A 1 78 ? 10.121 7.202 -31.070 1.00 94.44 78 ALA A O 1
ATOM 628 N N . GLY A 1 79 ? 9.029 5.971 -29.551 1.00 93.50 79 GLY A N 1
ATOM 629 C CA . GLY A 1 79 ? 7.760 5.967 -30.292 1.00 93.50 79 GLY A CA 1
ATOM 630 C C . GLY A 1 79 ? 7.646 4.939 -31.428 1.00 93.50 79 GLY A C 1
ATOM 631 O O . GLY A 1 79 ? 6.645 4.948 -32.145 1.00 93.50 79 GLY A O 1
ATOM 632 N N . GLN A 1 80 ? 8.646 4.076 -31.636 1.00 95.38 80 GLN A N 1
ATOM 633 C CA . GLN A 1 80 ? 8.689 3.130 -32.755 1.00 95.38 80 GLN A CA 1
ATOM 634 C C . GLN A 1 80 ? 8.933 1.685 -32.306 1.00 95.38 80 GLN A C 1
ATOM 636 O O . GLN A 1 80 ? 9.647 1.414 -31.341 1.00 95.38 80 GLN A O 1
ATOM 641 N N . MET A 1 81 ? 8.346 0.743 -33.051 1.00 95.88 81 MET A N 1
ATOM 642 C CA . MET A 1 81 ? 8.499 -0.699 -32.850 1.00 95.88 81 MET A CA 1
ATOM 643 C C . MET A 1 81 ? 9.524 -1.297 -33.814 1.00 95.88 81 MET A C 1
ATOM 645 O O . MET A 1 81 ? 9.532 -0.981 -35.003 1.00 95.88 81 MET A O 1
ATOM 649 N N . PHE A 1 82 ? 10.320 -2.241 -33.317 1.00 97.38 82 PHE A N 1
ATOM 650 C CA . PHE A 1 82 ? 11.355 -2.945 -34.072 1.00 97.38 82 PHE A CA 1
ATOM 651 C C . PHE A 1 82 ? 11.211 -4.458 -33.904 1.00 97.38 82 PHE A C 1
ATOM 653 O O . PHE A 1 82 ? 10.869 -4.953 -32.828 1.00 97.38 82 PHE A O 1
ATOM 660 N N . ASN A 1 83 ? 11.497 -5.202 -34.974 1.00 96.44 83 ASN A N 1
ATOM 661 C CA . ASN A 1 83 ? 11.305 -6.658 -35.010 1.00 96.44 83 ASN A CA 1
ATOM 662 C C . ASN A 1 83 ? 12.493 -7.447 -34.446 1.00 96.44 83 ASN A C 1
ATOM 664 O O . ASN A 1 83 ? 12.381 -8.642 -34.197 1.00 96.44 83 ASN A O 1
ATOM 668 N N . SER A 1 84 ? 13.656 -6.815 -34.296 1.00 96.56 84 SER A N 1
ATOM 669 C CA . SER A 1 84 ? 14.844 -7.444 -33.721 1.00 96.56 84 SER A CA 1
ATOM 670 C C . SER A 1 84 ? 15.839 -6.395 -33.241 1.00 96.56 84 SER A C 1
ATOM 672 O O . SER A 1 84 ? 15.779 -5.230 -33.640 1.00 96.56 84 SER A O 1
ATOM 674 N N . VAL A 1 85 ? 16.789 -6.828 -32.411 1.00 96.06 85 VAL A N 1
ATOM 675 C CA . VAL A 1 85 ? 17.900 -5.982 -31.956 1.00 96.06 85 VAL A CA 1
ATOM 676 C C . VAL A 1 85 ? 18.722 -5.485 -33.150 1.00 96.06 85 VAL A C 1
ATOM 678 O O . VAL A 1 85 ? 19.049 -4.305 -33.209 1.00 96.06 85 VAL A O 1
ATOM 681 N N . GLY A 1 86 ? 19.001 -6.360 -34.125 1.00 97.12 86 GLY A N 1
ATOM 682 C CA . GLY A 1 86 ? 19.730 -5.996 -35.344 1.00 97.12 86 GLY A CA 1
ATOM 683 C C . GLY A 1 86 ? 19.008 -4.916 -36.149 1.00 97.12 86 GLY A C 1
ATOM 684 O O . GLY A 1 86 ? 19.616 -3.913 -36.496 1.00 97.12 86 GLY A O 1
ATOM 685 N N . HIS A 1 87 ? 17.687 -5.051 -36.334 1.00 96.69 87 HIS A N 1
ATOM 686 C CA . HIS A 1 87 ? 16.879 -4.049 -37.039 1.00 96.69 87 HIS A CA 1
ATOM 687 C C . HIS A 1 87 ? 16.947 -2.671 -36.369 1.00 96.69 87 HIS A C 1
ATOM 689 O O . HIS A 1 87 ? 17.131 -1.675 -37.063 1.00 96.69 87 HIS A O 1
ATOM 695 N N . LEU A 1 88 ? 16.855 -2.606 -35.036 1.00 97.19 88 LEU A N 1
ATOM 696 C CA . LEU A 1 88 ? 17.029 -1.347 -34.306 1.00 97.19 88 LEU A CA 1
ATOM 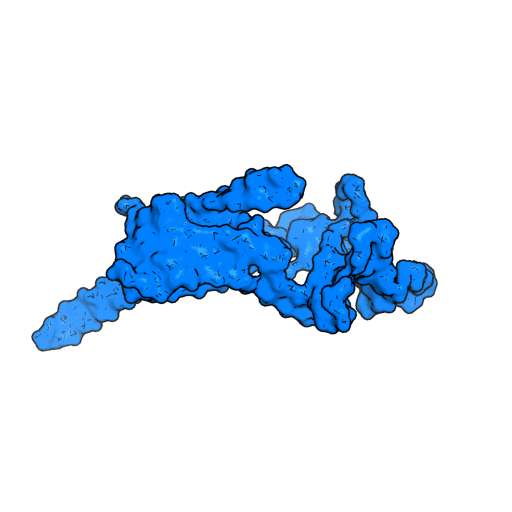697 C C . LEU A 1 88 ? 18.439 -0.770 -34.507 1.00 97.19 88 LEU A C 1
ATOM 699 O O . LEU A 1 88 ? 18.567 0.412 -34.809 1.00 97.19 88 LEU A O 1
ATOM 703 N N . ILE A 1 89 ? 19.489 -1.585 -34.360 1.00 96.38 89 ILE A N 1
ATOM 704 C CA . ILE A 1 89 ? 20.885 -1.135 -34.495 1.00 96.38 89 ILE A CA 1
ATOM 705 C C . ILE A 1 89 ? 21.157 -0.590 -35.900 1.00 96.38 89 ILE A C 1
ATOM 707 O O . ILE A 1 89 ? 21.696 0.510 -36.019 1.00 96.38 89 ILE A O 1
ATOM 711 N N . ASP A 1 90 ? 20.748 -1.308 -36.947 1.00 97.38 90 ASP A N 1
ATOM 712 C CA . ASP A 1 90 ? 20.965 -0.904 -38.339 1.00 97.38 90 ASP A CA 1
ATOM 713 C C . ASP A 1 90 ? 20.282 0.436 -38.638 1.00 97.38 90 ASP A C 1
ATOM 715 O O . ASP A 1 90 ? 20.881 1.348 -39.212 1.00 97.38 90 ASP A O 1
ATOM 719 N N . GLN A 1 91 ? 19.028 0.586 -38.208 1.00 96.94 91 GLN A N 1
ATOM 720 C CA . GLN A 1 91 ? 18.256 1.820 -38.370 1.00 96.94 91 GLN A CA 1
ATOM 721 C C . GLN A 1 91 ? 18.876 2.984 -37.582 1.00 96.94 91 GLN A C 1
ATOM 723 O O . GLN A 1 91 ? 18.973 4.109 -38.084 1.00 96.94 91 GLN A O 1
ATOM 728 N N . TYR A 1 92 ? 19.345 2.710 -36.363 1.00 96.06 92 TYR A N 1
ATOM 729 C CA . TYR A 1 92 ? 19.988 3.687 -35.491 1.00 96.06 92 TYR A CA 1
ATOM 730 C C . TYR A 1 92 ? 21.326 4.180 -36.069 1.00 96.06 92 TYR A C 1
ATOM 732 O O . TYR A 1 92 ? 21.582 5.385 -36.106 1.00 96.06 92 TYR A O 1
ATOM 740 N N . GLN A 1 93 ? 22.185 3.275 -36.546 1.00 96.00 93 GLN A N 1
ATOM 741 C CA . GLN A 1 93 ? 23.502 3.612 -37.101 1.00 96.00 93 GLN A CA 1
ATOM 742 C C . GLN A 1 93 ? 23.399 4.365 -38.431 1.00 96.00 93 GLN A C 1
ATOM 744 O O . GLN A 1 93 ? 24.160 5.302 -38.665 1.00 96.00 93 GLN A O 1
ATOM 749 N N . ASN A 1 94 ? 22.412 4.020 -39.261 1.00 96.38 94 ASN A N 1
ATOM 750 C CA . ASN A 1 94 ? 22.161 4.688 -40.538 1.00 96.38 94 ASN A CA 1
ATOM 751 C C . ASN A 1 94 ? 21.355 5.998 -40.407 1.00 96.38 94 ASN A C 1
ATOM 753 O O . ASN A 1 94 ? 20.996 6.587 -41.424 1.00 96.38 94 ASN A O 1
ATOM 757 N N . ASN A 1 95 ? 21.067 6.465 -39.183 1.00 94.69 95 ASN A N 1
ATOM 758 C CA . ASN A 1 95 ? 20.267 7.667 -38.897 1.00 94.69 95 ASN A CA 1
ATOM 759 C C . ASN A 1 95 ? 18.878 7.665 -39.571 1.00 94.69 95 ASN A C 1
ATOM 761 O O . ASN A 1 95 ? 18.392 8.703 -40.014 1.00 94.69 95 ASN A O 1
ATOM 765 N N . GLN A 1 96 ? 18.239 6.495 -39.654 1.00 95.75 96 GLN A N 1
ATOM 766 C CA . GLN A 1 96 ? 16.930 6.314 -40.299 1.00 95.75 96 GLN A CA 1
ATOM 767 C C . GLN A 1 96 ? 15.744 6.468 -39.333 1.00 95.75 96 GLN A C 1
ATOM 769 O O . GLN A 1 96 ? 14.591 6.437 -39.756 1.00 95.75 96 GLN A O 1
ATOM 774 N N . ILE A 1 97 ? 16.018 6.655 -38.041 1.00 95.12 97 ILE A N 1
ATOM 775 C CA . ILE A 1 97 ? 15.015 6.811 -36.983 1.00 95.12 97 ILE A CA 1
ATOM 776 C C . ILE A 1 97 ? 15.268 8.079 -36.175 1.00 95.12 97 ILE A C 1
ATOM 778 O O . ILE A 1 97 ? 16.386 8.597 -36.129 1.00 95.12 97 ILE A O 1
ATOM 782 N N . HIS A 1 98 ? 14.222 8.571 -35.514 1.00 92.00 98 HIS A N 1
ATOM 783 C CA . HIS A 1 98 ? 14.349 9.691 -34.593 1.00 92.00 98 HIS A CA 1
ATOM 784 C C . HIS A 1 98 ? 15.117 9.251 -33.342 1.00 92.00 98 HIS A C 1
ATOM 786 O O . HIS A 1 98 ? 14.667 8.383 -32.597 1.00 92.00 98 HIS A O 1
ATOM 792 N N . LYS A 1 99 ? 16.289 9.849 -33.122 1.00 94.25 99 LYS A N 1
ATOM 793 C CA . LYS A 1 99 ? 17.106 9.605 -31.935 1.00 94.25 99 LYS A CA 1
ATOM 794 C C . LYS A 1 99 ? 16.732 10.597 -30.847 1.00 94.25 99 LYS A C 1
ATOM 796 O O . LYS A 1 99 ? 16.815 11.805 -31.060 1.00 94.25 99 LYS A O 1
ATOM 801 N N . ILE A 1 100 ? 16.379 10.077 -29.681 1.00 94.69 100 ILE A N 1
ATOM 802 C CA . ILE A 1 100 ? 16.184 10.886 -28.478 1.00 94.69 100 ILE A CA 1
ATOM 803 C C . ILE A 1 100 ? 17.468 10.912 -27.657 1.00 94.69 100 ILE A C 1
ATOM 805 O O . ILE A 1 100 ? 18.227 9.942 -27.658 1.00 94.69 100 ILE A O 1
ATOM 809 N N . VAL A 1 101 ? 17.691 12.014 -26.944 1.00 94.50 101 VAL A N 1
ATOM 810 C CA . VAL A 1 101 ? 18.759 12.145 -25.950 1.00 94.50 101 VAL A CA 1
ATOM 811 C C . VAL A 1 101 ? 18.121 12.604 -24.646 1.00 94.50 101 VAL A C 1
ATOM 813 O O . VAL A 1 101 ? 17.657 13.736 -24.537 1.00 94.50 101 VAL A O 1
ATOM 816 N N . LEU A 1 102 ? 18.076 11.704 -23.671 1.00 92.44 102 LEU A N 1
ATOM 817 C CA . LEU A 1 102 ? 17.664 11.973 -22.303 1.00 92.44 102 LEU A CA 1
ATOM 818 C C . LEU A 1 102 ? 18.887 11.911 -21.393 1.00 92.44 102 LEU A C 1
ATOM 820 O O . LEU A 1 102 ? 19.787 11.081 -21.564 1.00 92.44 102 LEU A O 1
ATOM 824 N N . HIS A 1 103 ? 18.906 12.795 -20.405 1.00 88.81 103 HIS A N 1
ATOM 825 C CA . HIS A 1 103 ? 19.947 12.832 -19.394 1.00 88.81 103 HIS A CA 1
ATOM 826 C C . HIS A 1 103 ? 19.382 12.327 -18.074 1.00 88.81 103 HIS A C 1
ATOM 828 O O . HIS A 1 103 ? 18.339 12.805 -17.627 1.00 88.81 103 HIS A O 1
ATOM 834 N N . LYS A 1 104 ? 20.097 11.388 -17.442 1.00 90.62 104 LYS A N 1
ATOM 835 C CA . LYS A 1 104 ? 19.794 10.946 -16.081 1.00 90.62 104 LYS A CA 1
ATOM 836 C C . LYS A 1 104 ? 19.785 12.171 -15.152 1.00 90.62 104 LYS A C 1
ATOM 838 O O . LYS A 1 104 ? 20.797 12.879 -15.112 1.00 90.62 104 LYS A O 1
ATOM 843 N N . PRO A 1 105 ? 18.690 12.428 -14.415 1.00 91.50 105 PRO A N 1
ATOM 844 C CA . PRO A 1 105 ? 18.674 13.469 -13.396 1.00 91.50 105 PRO A CA 1
ATOM 845 C C . PRO A 1 105 ? 19.764 13.251 -12.340 1.00 91.50 105 PRO A C 1
ATOM 847 O O . PRO A 1 105 ? 20.154 12.118 -12.053 1.00 91.50 105 PRO A O 1
ATOM 850 N N . VAL A 1 106 ? 20.253 14.340 -11.748 1.00 91.12 106 VAL A N 1
ATOM 851 C CA . VAL A 1 106 ? 21.227 14.266 -10.653 1.00 91.12 106 VAL A CA 1
ATOM 852 C C . VAL A 1 106 ? 20.510 13.823 -9.381 1.00 91.12 106 VAL A C 1
ATOM 854 O O . VAL A 1 106 ? 19.516 14.432 -8.992 1.00 91.12 106 VAL A O 1
ATOM 857 N N . ASP A 1 107 ? 21.025 12.780 -8.733 1.00 91.31 107 ASP A N 1
ATOM 858 C CA . ASP A 1 107 ? 20.503 12.304 -7.452 1.00 91.31 107 ASP A CA 1
ATOM 859 C C . ASP A 1 107 ? 20.900 13.272 -6.327 1.00 91.31 107 ASP A C 1
ATOM 861 O O . ASP A 1 107 ? 22.033 13.266 -5.839 1.00 91.31 107 ASP A O 1
ATOM 865 N N . ASN A 1 108 ? 19.994 14.187 -5.987 1.00 91.50 108 ASN A N 1
ATOM 866 C CA . ASN A 1 108 ? 20.182 15.187 -4.943 1.00 91.50 108 ASN A CA 1
ATOM 867 C C . ASN A 1 108 ? 18.838 15.569 -4.291 1.00 91.50 108 ASN A C 1
ATOM 869 O O . ASN A 1 108 ? 17.769 15.109 -4.691 1.00 91.50 108 ASN A O 1
ATOM 873 N N . ALA A 1 109 ? 18.880 16.444 -3.281 1.00 88.69 109 ALA A N 1
ATOM 874 C CA . ALA A 1 109 ? 17.687 16.866 -2.542 1.00 88.69 109 ALA A CA 1
ATOM 875 C C . ALA A 1 109 ? 16.640 17.608 -3.400 1.00 88.69 109 ALA A C 1
ATOM 877 O O . ALA A 1 109 ? 15.464 17.634 -3.038 1.00 88.69 109 ALA A O 1
ATOM 878 N N . GLU A 1 110 ? 17.047 18.187 -4.531 1.00 90.69 110 GLU A N 1
ATOM 879 C CA . GLU A 1 110 ? 16.181 18.933 -5.447 1.00 90.69 110 GLU A CA 1
ATOM 880 C C . GLU A 1 110 ? 15.512 18.038 -6.497 1.00 90.69 110 GLU A C 1
ATOM 882 O O . GLU A 1 110 ? 14.602 18.499 -7.192 1.00 90.69 110 GLU A O 1
ATOM 887 N N . LEU A 1 111 ? 15.910 16.763 -6.600 1.00 94.00 111 LEU A N 1
ATOM 888 C CA . LEU A 1 111 ? 15.348 15.794 -7.538 1.00 94.00 111 LEU A CA 1
ATOM 889 C C . LEU A 1 111 ? 13.821 15.790 -7.451 1.00 94.00 111 LEU A C 1
ATOM 891 O O . LEU A 1 111 ? 13.262 15.652 -6.365 1.00 94.00 111 LEU A O 1
ATOM 895 N N . PHE A 1 112 ? 13.112 15.954 -8.573 1.00 92.81 112 PHE A N 1
ATOM 896 C CA . PHE A 1 112 ? 11.647 16.104 -8.571 1.00 92.81 112 PHE A CA 1
ATOM 897 C C . PHE A 1 112 ? 10.918 14.940 -7.883 1.00 92.81 112 PHE A C 1
ATOM 899 O O . PHE A 1 112 ? 9.901 15.176 -7.241 1.00 92.81 112 PHE A O 1
ATOM 906 N N . SER A 1 113 ? 1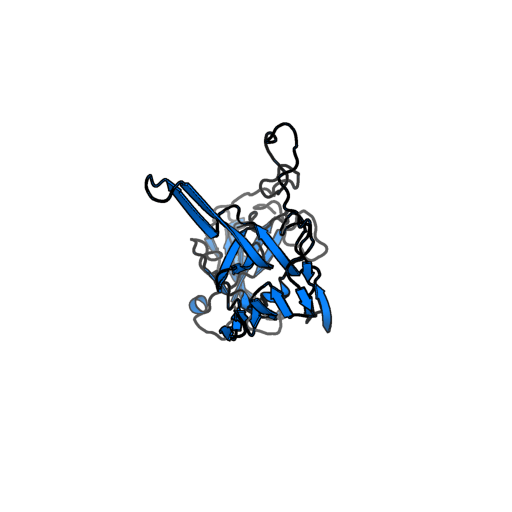1.479 13.730 -7.914 1.00 94.00 113 SER A N 1
ATOM 907 C CA . SER A 1 113 ? 10.919 12.557 -7.240 1.00 94.00 113 SER A CA 1
ATOM 908 C C . SER A 1 113 ? 11.165 12.493 -5.727 1.00 94.00 113 SER A C 1
ATOM 910 O O . SER A 1 113 ? 10.576 11.660 -5.052 1.00 94.00 113 SER A O 1
ATOM 912 N N . SER A 1 114 ? 12.022 13.348 -5.167 1.00 92.00 114 SER A N 1
ATOM 913 C CA . SER A 1 114 ? 12.370 13.343 -3.742 1.00 92.00 114 SER A CA 1
ATOM 914 C C . SER A 1 114 ? 11.192 13.729 -2.834 1.00 92.00 114 SER A C 1
ATOM 916 O O . SER A 1 114 ? 10.458 14.677 -3.117 1.00 92.00 114 SER A O 1
ATOM 918 N N . LEU A 1 115 ? 11.067 13.067 -1.678 1.00 91.62 115 LEU A N 1
ATOM 919 C CA . LEU A 1 115 ? 10.119 13.446 -0.616 1.00 91.62 115 LEU A CA 1
ATOM 920 C C . LEU A 1 115 ? 10.643 14.563 0.302 1.00 91.62 115 LEU A C 1
ATOM 922 O O . LEU A 1 115 ? 9.977 14.932 1.268 1.00 91.62 115 LEU A O 1
ATOM 926 N N . GLN A 1 116 ? 11.840 15.096 0.036 1.00 91.56 116 GLN A N 1
ATOM 927 C CA . GLN A 1 116 ? 12.372 16.220 0.802 1.00 91.56 116 GLN A CA 1
ATOM 928 C C . GLN A 1 116 ? 11.465 17.445 0.652 1.00 91.56 116 GLN A C 1
ATOM 930 O O . GLN A 1 116 ? 10.977 17.756 -0.440 1.00 91.56 116 GLN A O 1
ATOM 935 N N . LEU A 1 117 ? 11.253 18.146 1.768 1.00 89.12 117 LEU A N 1
ATOM 936 C CA . LEU A 1 117 ? 10.467 19.373 1.794 1.00 89.12 117 LEU A CA 1
ATOM 937 C C . LEU A 1 117 ? 11.095 20.410 0.855 1.00 89.12 117 LEU A C 1
ATOM 939 O O . LEU A 1 117 ? 12.306 20.632 0.881 1.00 89.12 117 LEU A O 1
ATOM 943 N N . ARG A 1 118 ? 10.261 21.057 0.040 1.00 89.25 118 ARG A N 1
ATOM 944 C CA . ARG A 1 118 ? 10.667 22.083 -0.924 1.00 89.25 118 ARG A CA 1
ATOM 945 C C . ARG A 1 118 ? 9.795 23.323 -0.800 1.00 89.25 118 ARG A C 1
ATOM 947 O O . ARG A 1 118 ? 8.633 23.232 -0.412 1.00 89.25 118 ARG A O 1
ATOM 954 N N . GLY A 1 119 ? 10.367 24.463 -1.181 1.00 89.69 119 GLY A N 1
ATOM 955 C CA . GLY A 1 119 ? 9.746 25.774 -1.011 1.00 89.69 119 GLY A CA 1
ATOM 956 C C . GLY A 1 119 ? 9.879 26.311 0.413 1.00 89.69 119 GLY A C 1
ATOM 957 O O . GLY A 1 119 ? 10.586 25.746 1.250 1.00 89.69 119 GLY A O 1
ATOM 958 N N . ASP A 1 120 ? 9.203 27.426 0.676 1.00 91.12 120 ASP A N 1
ATOM 959 C CA . ASP A 1 120 ? 9.228 28.058 1.990 1.00 91.12 120 ASP A CA 1
ATOM 960 C C . ASP A 1 120 ? 8.404 27.241 3.002 1.00 91.12 120 ASP A C 1
ATOM 962 O O . ASP A 1 120 ? 7.277 26.838 2.696 1.00 91.12 120 ASP A O 1
ATOM 966 N N . PRO A 1 121 ? 8.915 26.999 4.223 1.00 88.94 121 PRO A N 1
ATOM 967 C CA . PRO A 1 121 ? 8.195 26.227 5.225 1.00 88.94 121 PRO A CA 1
ATOM 968 C C . PRO A 1 121 ? 6.905 26.937 5.654 1.00 88.94 121 PRO A C 1
ATOM 970 O O . PRO A 1 121 ? 6.905 28.122 6.004 1.00 88.94 121 PRO A O 1
ATOM 973 N N . VAL A 1 122 ? 5.804 26.183 5.688 1.00 88.62 122 VAL A N 1
ATOM 974 C CA . VAL A 1 122 ? 4.501 26.649 6.175 1.00 88.62 122 VAL A CA 1
ATOM 975 C C . VAL A 1 122 ? 4.028 25.722 7.299 1.00 88.62 122 VAL A C 1
ATOM 977 O O . VAL A 1 122 ? 3.767 24.549 7.036 1.00 88.62 122 VAL A O 1
ATOM 980 N N . PRO A 1 123 ? 3.884 26.216 8.545 1.00 89.56 123 PRO A N 1
ATOM 981 C CA . PRO A 1 123 ? 4.172 27.575 9.021 1.00 89.56 123 PRO A CA 1
ATOM 982 C C . PRO A 1 123 ? 5.679 27.896 9.068 1.00 89.56 123 PRO A C 1
ATOM 984 O O . PRO A 1 123 ? 6.500 27.015 9.305 1.00 89.56 123 PRO A O 1
ATOM 987 N N . GLN A 1 124 ? 6.040 29.181 8.940 1.00 90.44 124 GLN A N 1
ATOM 988 C CA . GLN A 1 124 ? 7.446 29.634 8.973 1.00 90.44 124 GLN A CA 1
ATOM 989 C C . GLN A 1 124 ? 8.185 29.240 10.261 1.00 90.44 124 GLN A C 1
ATOM 991 O O . GLN A 1 124 ? 9.395 29.028 10.254 1.00 90.44 124 GLN A O 1
ATOM 996 N N . LYS A 1 125 ? 7.462 29.165 11.385 1.00 92.12 125 LYS A N 1
ATOM 997 C CA . LYS A 1 125 ? 7.972 28.637 12.652 1.00 92.12 125 LYS A CA 1
ATOM 998 C C . LYS A 1 125 ? 7.417 27.228 12.842 1.00 92.12 125 LYS A C 1
ATOM 1000 O O . LYS A 1 125 ? 6.201 27.111 12.997 1.00 92.12 125 LYS A O 1
ATOM 1005 N N . PRO A 1 126 ? 8.265 26.187 12.888 1.00 89.62 126 PRO A N 1
ATOM 1006 C CA . PRO A 1 126 ? 7.807 24.827 13.126 1.00 89.62 126 PRO A CA 1
ATOM 1007 C C . PRO A 1 126 ? 7.034 24.729 14.447 1.00 89.62 126 PRO A C 1
ATOM 1009 O O . PRO A 1 126 ? 7.538 25.094 15.511 1.00 89.62 126 PRO A O 1
ATOM 1012 N N . GLN A 1 127 ? 5.802 24.234 14.376 1.00 91.81 127 GLN A N 1
ATOM 1013 C CA . GLN A 1 127 ? 4.950 23.933 15.524 1.00 91.81 127 GLN A CA 1
ATOM 1014 C C . GLN A 1 127 ? 4.490 22.481 15.412 1.00 91.81 127 GLN A C 1
ATOM 1016 O O . GLN A 1 127 ? 4.274 21.980 14.309 1.00 91.81 127 GLN A O 1
ATOM 1021 N N . ARG A 1 128 ? 4.361 21.790 16.549 1.00 90.56 128 ARG A N 1
ATOM 1022 C CA . ARG A 1 128 ? 3.849 20.414 16.555 1.00 90.56 128 ARG A CA 1
ATOM 1023 C C . ARG A 1 128 ? 2.360 20.418 16.184 1.00 90.56 128 ARG A C 1
ATOM 1025 O O . ARG A 1 128 ? 1.641 21.296 16.671 1.00 90.56 128 ARG A O 1
ATOM 1032 N N . PRO A 1 129 ? 1.888 19.458 15.372 1.00 91.38 129 PRO A N 1
ATOM 1033 C CA . PRO A 1 129 ? 0.465 19.316 15.095 1.00 91.38 129 PRO A CA 1
ATOM 1034 C C . PRO A 1 129 ? -0.303 18.903 16.365 1.00 91.38 129 PRO A C 1
ATOM 1036 O O . PRO A 1 129 ? 0.304 18.392 17.313 1.00 91.38 129 PRO A O 1
ATOM 1039 N N . PRO A 1 130 ? -1.635 19.100 16.407 1.00 93.12 130 PRO A N 1
ATOM 1040 C CA . PRO A 1 130 ? -2.473 18.540 17.460 1.00 93.12 130 PRO A CA 1
ATOM 1041 C C . PRO A 1 130 ? -2.285 17.023 17.580 1.00 93.12 130 PRO A C 1
ATOM 1043 O O . PRO A 1 130 ? -2.206 16.320 16.575 1.00 93.12 130 PRO A O 1
ATOM 1046 N N . LEU A 1 131 ? -2.250 16.525 18.816 1.00 93.06 131 LEU A N 1
ATOM 1047 C CA . LEU A 1 131 ? -2.083 15.105 19.118 1.00 93.06 131 LEU A CA 1
ATOM 1048 C C . LEU A 1 131 ? -3.322 14.566 19.823 1.00 93.06 131 LEU A C 1
ATOM 1050 O O . LEU A 1 131 ? -3.899 15.225 20.690 1.00 93.06 131 LEU A O 1
ATOM 1054 N N . GLN A 1 132 ? -3.702 13.341 19.473 1.00 93.88 132 GLN A N 1
ATOM 1055 C CA . GLN A 1 132 ? -4.722 12.607 20.204 1.00 93.88 132 GLN A CA 1
ATOM 1056 C C . GLN A 1 132 ? -4.081 11.835 21.362 1.00 93.88 132 GLN A C 1
ATOM 1058 O O . GLN A 1 132 ? -3.066 11.162 21.181 1.00 93.88 132 GLN A O 1
ATOM 1063 N N . VAL A 1 133 ? -4.712 11.901 22.534 1.00 94.38 133 VAL A N 1
ATOM 1064 C CA . VAL A 1 133 ? -4.278 11.219 23.759 1.00 94.38 133 VAL A CA 1
ATOM 1065 C C . VAL A 1 133 ? -5.403 10.353 24.332 1.00 94.38 133 VAL A C 1
ATOM 1067 O O . VAL A 1 133 ? -6.580 10.680 24.176 1.00 94.38 133 VAL A O 1
ATOM 1070 N N . GLU A 1 134 ? -5.034 9.270 25.016 1.00 95.19 134 GLU A N 1
ATOM 1071 C CA . GLU A 1 134 ? -5.937 8.372 25.749 1.00 95.19 134 GLU A CA 1
ATOM 1072 C C . GLU A 1 134 ? -5.688 8.541 27.263 1.00 95.19 134 GLU A C 1
ATOM 1074 O O . GLU A 1 134 ? -4.863 7.821 27.827 1.00 95.19 134 GLU A O 1
ATOM 1079 N N . PRO A 1 135 ? -6.331 9.517 27.936 1.00 95.25 135 PRO A N 1
ATOM 1080 C CA . PRO A 1 135 ? -5.977 9.900 29.310 1.00 95.25 135 PRO A CA 1
ATOM 1081 C C . PRO A 1 135 ? -6.180 8.774 30.332 1.00 95.25 135 PRO A C 1
ATOM 1083 O O . PRO A 1 135 ? -5.389 8.646 31.260 1.00 95.25 135 PRO A O 1
ATOM 1086 N N . ASP A 1 136 ? -7.194 7.932 30.123 1.00 96.31 136 ASP A N 1
ATOM 1087 C CA . ASP A 1 136 ? -7.510 6.778 30.974 1.00 96.31 136 ASP A CA 1
ATOM 1088 C C . ASP A 1 136 ? -6.990 5.452 30.379 1.00 96.31 136 ASP A C 1
ATOM 1090 O O . ASP A 1 136 ? -7.364 4.364 30.818 1.00 96.31 136 ASP A O 1
ATOM 1094 N N . GLY A 1 137 ? -6.139 5.534 29.352 1.00 95.94 137 GLY A N 1
ATOM 1095 C CA . GLY A 1 137 ? -5.661 4.390 28.584 1.00 95.94 137 GLY A CA 1
ATOM 1096 C C . GLY A 1 137 ? -6.674 3.849 27.567 1.00 95.94 137 GLY A C 1
ATOM 1097 O O . GLY A 1 137 ? -7.691 4.468 27.244 1.00 95.94 137 GLY A O 1
ATOM 1098 N N . LYS A 1 138 ? -6.362 2.667 27.030 1.00 97.75 138 LYS A N 1
ATOM 1099 C CA . LYS A 1 138 ? -7.099 2.034 25.928 1.00 97.75 138 LYS A CA 1
ATOM 1100 C C . LYS A 1 138 ? -8.456 1.520 26.400 1.00 97.75 138 LYS A C 1
ATOM 1102 O O . LYS A 1 138 ? -8.538 0.712 27.323 1.00 97.75 138 LYS A O 1
ATOM 1107 N N . ARG A 1 139 ? -9.527 1.913 25.704 1.00 97.56 139 ARG A N 1
ATOM 1108 C CA . ARG A 1 139 ? -10.905 1.427 25.950 1.00 97.56 139 ARG A CA 1
ATOM 1109 C C . ARG A 1 139 ? -11.276 0.181 25.141 1.00 97.56 139 ARG A C 1
ATOM 1111 O O . ARG A 1 139 ? -12.440 -0.216 25.086 1.00 97.56 139 ARG A O 1
ATOM 1118 N N . TYR A 1 140 ? -10.286 -0.421 24.497 1.00 98.38 140 TYR A N 1
ATOM 1119 C CA . TYR A 1 140 ? -10.377 -1.687 23.787 1.00 98.38 140 TYR A CA 1
ATOM 1120 C C . TYR A 1 140 ? -9.336 -2.656 24.348 1.00 98.38 140 TYR A C 1
ATOM 1122 O O . TYR A 1 140 ? -8.330 -2.245 24.927 1.00 98.38 140 TYR A O 1
ATOM 1130 N N . SER A 1 141 ? -9.561 -3.949 24.148 1.00 98.38 141 SER A N 1
ATOM 1131 C CA . SER A 1 141 ? -8.593 -4.995 24.463 1.00 98.38 141 SER A CA 1
ATOM 1132 C C . SER A 1 141 ? -8.252 -5.802 23.217 1.00 98.38 141 SER A C 1
ATOM 1134 O O . SER A 1 141 ? -9.090 -6.005 22.336 1.00 98.38 141 SER A O 1
ATOM 1136 N N . LEU A 1 142 ? -7.002 -6.254 23.156 1.00 98.50 142 LEU A N 1
ATOM 1137 C CA . LEU A 1 142 ? -6.494 -7.166 22.142 1.00 98.50 142 LEU A CA 1
ATOM 1138 C C . LEU A 1 142 ? -5.874 -8.366 22.855 1.00 98.50 142 LEU A C 1
ATOM 1140 O O . LEU A 1 142 ? -4.886 -8.217 23.572 1.00 98.50 142 LEU A O 1
ATOM 1144 N N . ALA A 1 143 ? -6.446 -9.546 22.646 1.00 97.75 143 ALA A N 1
ATOM 1145 C CA . ALA A 1 143 ? -5.889 -10.808 23.113 1.00 97.75 143 ALA A CA 1
ATOM 1146 C C . ALA A 1 143 ? -5.652 -11.714 21.903 1.00 97.75 143 ALA A C 1
ATOM 1148 O O . ALA A 1 143 ? -6.591 -12.101 21.207 1.00 97.75 143 ALA A O 1
ATOM 1149 N N . ASN A 1 144 ? -4.388 -12.054 21.638 1.00 94.19 144 ASN A N 1
ATOM 1150 C CA . ASN A 1 144 ? -3.964 -12.753 20.422 1.00 94.19 144 ASN A CA 1
ATOM 1151 C C . ASN A 1 144 ? -4.378 -11.995 19.143 1.00 94.19 144 ASN A C 1
ATOM 1153 O O . ASN A 1 144 ? -3.735 -11.025 18.751 1.00 94.19 144 ASN A O 1
ATOM 1157 N N . ARG A 1 145 ? -5.455 -12.442 18.492 1.00 97.00 145 ARG A N 1
ATOM 1158 C CA . ARG A 1 145 ? -6.038 -11.856 17.276 1.00 97.00 145 ARG A CA 1
ATOM 1159 C C . ARG A 1 145 ? -7.485 -11.420 17.470 1.00 97.00 145 ARG A C 1
ATOM 1161 O O . ARG A 1 145 ? -8.136 -11.059 16.495 1.00 97.00 145 ARG A O 1
ATOM 1168 N N . GLU A 1 146 ? -7.987 -11.467 18.699 1.00 98.56 146 GLU A N 1
ATOM 1169 C CA . GLU A 1 146 ? -9.344 -11.067 19.030 1.00 98.56 146 GLU A CA 1
ATOM 1170 C C . GLU A 1 146 ? -9.352 -9.680 19.666 1.00 98.56 146 GLU A C 1
ATOM 1172 O O . GLU A 1 146 ? -8.639 -9.415 20.636 1.00 98.56 146 GLU A O 1
ATOM 1177 N N . VAL A 1 147 ? -10.191 -8.808 19.120 1.00 98.81 147 VAL A N 1
ATOM 1178 C CA . VAL A 1 147 ? -10.411 -7.449 19.597 1.00 98.81 147 VAL A CA 1
ATOM 1179 C C . VAL A 1 147 ? -11.773 -7.371 20.265 1.00 98.81 147 VAL A C 1
ATOM 1181 O O . VAL A 1 147 ? -12.765 -7.857 19.718 1.00 98.81 147 VAL A O 1
ATOM 1184 N N . THR A 1 148 ? -11.828 -6.721 21.426 1.00 98.75 148 THR A N 1
ATOM 1185 C CA . THR A 1 148 ? -13.080 -6.317 22.078 1.00 98.75 148 THR A CA 1
ATOM 1186 C C . THR A 1 148 ? -13.084 -4.807 22.281 1.00 98.75 148 THR A C 1
ATOM 1188 O O . THR A 1 148 ? -12.130 -4.246 22.815 1.00 98.75 148 THR A O 1
ATOM 1191 N N . TYR A 1 149 ? -14.163 -4.143 21.869 1.00 98.50 149 TYR A N 1
ATOM 1192 C CA . TYR A 1 149 ? -14.340 -2.698 22.016 1.00 98.50 14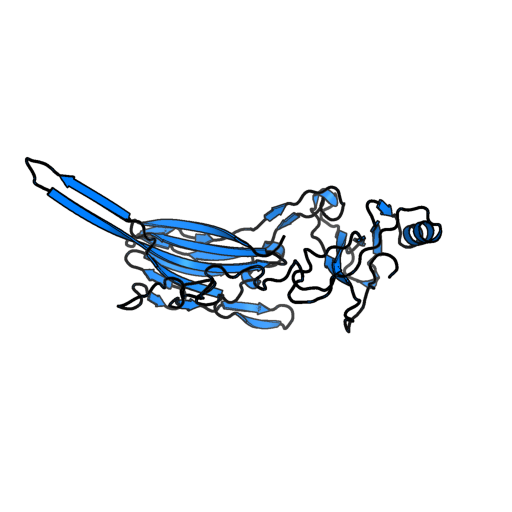9 TYR A CA 1
ATOM 1193 C C . TYR A 1 149 ? -15.809 -2.369 22.264 1.00 98.50 149 TYR A C 1
ATOM 1195 O O . TYR A 1 149 ? -16.639 -2.451 21.359 1.00 98.50 149 TYR A O 1
ATOM 1203 N N . MET A 1 150 ? -16.146 -1.986 23.497 1.00 96.75 150 MET A N 1
ATOM 1204 C CA . MET A 1 150 ? -17.537 -1.784 23.918 1.00 96.75 150 MET A CA 1
ATOM 1205 C C . MET A 1 150 ? -18.419 -2.995 23.547 1.00 96.75 150 MET A C 1
ATOM 1207 O O . MET A 1 150 ? -18.224 -4.089 24.065 1.00 96.75 150 MET A O 1
ATOM 1211 N N . ASN A 1 151 ? -19.376 -2.809 22.631 1.00 98.12 151 ASN A N 1
ATOM 1212 C CA . ASN A 1 151 ? -20.278 -3.856 22.153 1.00 98.12 151 ASN A CA 1
ATOM 1213 C C . ASN A 1 151 ? -19.705 -4.674 20.982 1.00 98.12 151 ASN A C 1
ATOM 1215 O O . ASN A 1 151 ? -20.368 -5.614 20.543 1.00 98.12 151 ASN A O 1
ATOM 1219 N N . TRP A 1 152 ? -18.530 -4.320 20.460 1.00 98.75 152 TRP A N 1
ATOM 1220 C CA . TRP A 1 152 ? -17.870 -5.002 19.351 1.00 98.75 152 TRP A CA 1
ATOM 1221 C C . TRP A 1 152 ? -16.960 -6.127 19.821 1.00 98.75 152 TRP A C 1
ATOM 1223 O O . TRP A 1 152 ? -16.219 -5.978 20.795 1.00 98.75 152 TRP A O 1
ATOM 1233 N N . ARG A 1 153 ? -16.963 -7.224 19.063 1.00 98.81 153 ARG A N 1
ATOM 1234 C CA . ARG A 1 153 ? -15.985 -8.309 19.177 1.00 98.81 153 ARG A CA 1
ATOM 1235 C C . ARG A 1 153 ? -15.687 -8.884 17.798 1.00 98.81 153 ARG A C 1
ATOM 1237 O O . ARG A 1 153 ? -16.623 -9.194 17.067 1.00 98.81 153 ARG A O 1
ATOM 1244 N N . PHE A 1 154 ? -14.418 -9.033 17.436 1.00 98.88 154 PHE A N 1
ATOM 1245 C CA . PHE A 1 154 ? -14.019 -9.596 16.141 1.00 98.88 154 PHE A CA 1
ATOM 1246 C C . PHE A 1 154 ? -12.609 -10.184 16.186 1.00 98.88 154 PHE A C 1
ATOM 1248 O O . PHE A 1 154 ? -11.822 -9.863 17.070 1.00 98.88 154 PHE A O 1
ATOM 1255 N N . ASN A 1 155 ? -12.291 -11.036 15.215 1.00 98.69 155 ASN A N 1
ATOM 1256 C CA . ASN A 1 155 ? -10.948 -11.567 14.997 1.00 98.69 155 ASN A CA 1
ATOM 1257 C C . ASN A 1 155 ? -10.371 -10.998 13.698 1.00 98.69 155 ASN A C 1
ATOM 1259 O O . ASN A 1 155 ? -11.137 -10.631 12.810 1.00 98.69 155 ASN A O 1
ATOM 1263 N N . PHE A 1 156 ? -9.048 -10.945 13.555 1.00 98.62 156 PHE A N 1
ATOM 1264 C CA . PHE A 1 156 ? -8.408 -10.478 12.320 1.00 98.62 156 PHE A CA 1
ATOM 1265 C C . PHE A 1 156 ? -7.154 -11.279 11.958 1.00 98.62 156 PHE A C 1
ATOM 1267 O O . PHE A 1 156 ? -6.510 -11.885 12.817 1.00 98.62 156 PHE A O 1
ATOM 1274 N N . ARG A 1 157 ? -6.782 -11.267 10.675 1.00 97.38 157 ARG A N 1
ATOM 1275 C CA . ARG A 1 157 ? -5.513 -11.817 10.170 1.00 97.38 157 ARG A CA 1
ATOM 1276 C C . ARG A 1 157 ? -5.034 -11.065 8.926 1.00 97.38 157 ARG A C 1
ATOM 1278 O O . ARG A 1 157 ? -5.812 -10.342 8.309 1.00 97.38 157 ARG A O 1
ATOM 1285 N N . MET A 1 158 ? -3.786 -11.312 8.530 1.00 97.81 158 MET A N 1
ATOM 1286 C CA . MET A 1 158 ? -3.293 -10.989 7.189 1.00 97.81 158 MET A CA 1
ATOM 1287 C C . MET A 1 158 ? -3.268 -12.260 6.336 1.00 97.81 158 MET A C 1
ATOM 1289 O O . MET A 1 158 ? -2.544 -13.204 6.646 1.00 97.81 158 MET A O 1
ATOM 1293 N N . SER A 1 159 ? -4.082 -12.312 5.287 1.00 97.25 159 SER A N 1
ATOM 1294 C CA . SER A 1 159 ? -3.984 -13.325 4.236 1.00 97.25 159 SER A CA 1
ATOM 1295 C C . SER A 1 159 ? -2.766 -13.013 3.377 1.00 97.25 159 SER A C 1
ATOM 1297 O O . SER A 1 159 ? -2.692 -11.915 2.838 1.00 97.25 159 SER A O 1
ATOM 1299 N N . ALA A 1 160 ? -1.838 -13.962 3.209 1.00 95.62 160 ALA A N 1
ATOM 1300 C CA . ALA A 1 160 ? -0.685 -13.768 2.325 1.00 95.62 160 ALA A CA 1
ATOM 1301 C C . ALA A 1 160 ? -1.124 -13.427 0.893 1.00 95.62 160 ALA A C 1
ATOM 1303 O O . ALA A 1 160 ? -0.521 -12.572 0.269 1.00 95.62 160 ALA A O 1
ATOM 1304 N N . LEU A 1 161 ? -2.207 -14.043 0.408 1.00 95.88 161 LEU A N 1
ATOM 1305 C CA . LEU A 1 161 ? -2.708 -13.843 -0.951 1.00 95.88 161 LEU A CA 1
ATOM 1306 C C . LEU A 1 161 ? -3.437 -12.505 -1.122 1.00 95.88 161 LEU A C 1
ATOM 1308 O O . LEU A 1 161 ? -3.171 -11.780 -2.069 1.00 95.88 161 LEU A O 1
ATOM 1312 N N . THR A 1 162 ? -4.373 -12.201 -0.218 1.00 96.94 162 THR A N 1
ATOM 1313 C CA . THR A 1 162 ? -5.382 -11.151 -0.450 1.00 96.94 162 THR A CA 1
ATOM 1314 C C . THR A 1 162 ? -5.299 -9.963 0.507 1.00 96.94 162 THR A C 1
ATOM 1316 O O . THR A 1 162 ? -6.044 -9.005 0.350 1.00 96.94 162 THR A O 1
ATOM 1319 N N . GLY A 1 163 ? -4.417 -9.992 1.510 1.00 97.75 163 GLY A N 1
ATOM 1320 C CA . GLY A 1 163 ? -4.275 -8.904 2.477 1.00 97.75 163 GLY A CA 1
ATOM 1321 C C . GLY A 1 163 ? -5.192 -9.033 3.707 1.00 97.75 163 GLY A C 1
ATOM 1322 O O . GLY A 1 163 ? -5.435 -10.146 4.185 1.00 97.75 163 GLY A O 1
ATOM 1323 N N . PRO A 1 164 ? -5.638 -7.920 4.320 1.00 98.25 164 PRO A N 1
ATOM 1324 C CA . PRO A 1 164 ? -6.221 -7.945 5.659 1.00 98.25 164 PRO A CA 1
ATOM 1325 C C . PRO A 1 164 ? -7.677 -8.437 5.664 1.00 98.25 164 PRO A C 1
ATOM 1327 O O . PRO A 1 164 ? -8.486 -8.071 4.807 1.00 98.25 164 PRO A O 1
ATOM 1330 N N . VAL A 1 165 ? -8.016 -9.265 6.658 1.00 98.50 165 VAL A N 1
ATOM 1331 C CA . VAL A 1 165 ? -9.331 -9.915 6.784 1.00 98.50 165 VAL A CA 1
ATOM 1332 C C . VAL A 1 165 ? -9.806 -9.932 8.237 1.00 98.50 165 VAL A C 1
ATOM 1334 O O . VAL A 1 165 ? -9.034 -10.232 9.151 1.00 98.50 165 VAL A O 1
ATOM 1337 N N . LEU A 1 166 ? -11.095 -9.671 8.436 1.00 98.75 166 LEU A N 1
ATOM 1338 C CA . LEU A 1 166 ? -11.844 -9.822 9.678 1.00 98.75 166 LEU A CA 1
ATOM 1339 C C . LEU A 1 166 ? -12.663 -11.116 9.684 1.00 98.75 166 LEU A C 1
ATOM 1341 O O . LEU A 1 166 ? -13.230 -11.507 8.665 1.00 98.75 166 LEU A O 1
ATOM 1345 N N . TYR A 1 167 ? -12.826 -11.710 10.865 1.00 98.69 167 TYR A N 1
ATOM 1346 C CA . TYR A 1 167 ? -13.657 -12.889 11.099 1.00 98.69 167 TYR A CA 1
ATOM 1347 C C . TYR A 1 167 ? -14.565 -12.724 12.317 1.00 98.69 167 TYR A C 1
ATOM 1349 O O . TYR A 1 167 ? -14.182 -12.129 13.329 1.00 98.69 167 TYR A O 1
ATOM 1357 N N . ASN A 1 168 ? -15.746 -13.346 12.249 1.00 98.56 168 ASN A N 1
ATOM 1358 C CA . ASN A 1 168 ? -16.709 -13.459 13.347 1.00 98.56 168 ASN A CA 1
ATOM 1359 C C . ASN A 1 168 ? -17.004 -12.099 14.009 1.00 98.56 168 ASN A C 1
ATOM 1361 O O . ASN A 1 168 ? -16.961 -11.978 15.234 1.00 98.56 168 ASN A O 1
ATOM 1365 N N . VAL A 1 169 ? -17.290 -11.082 13.191 1.00 98.75 169 VAL A N 1
ATOM 1366 C CA . VAL A 1 169 ? -17.606 -9.729 13.653 1.00 98.75 169 VAL A CA 1
ATOM 1367 C C . VAL A 1 169 ? -18.973 -9.727 14.325 1.00 98.75 169 VAL A C 1
ATOM 1369 O O . VAL A 1 169 ? -19.990 -10.104 13.729 1.00 98.75 169 VAL A O 1
ATOM 1372 N N . ARG A 1 170 ? -18.996 -9.293 15.581 1.00 98.81 170 ARG A N 1
ATOM 1373 C CA . ARG A 1 170 ? -20.175 -9.267 16.440 1.00 98.81 170 ARG A CA 1
ATOM 1374 C C . ARG A 1 170 ? -20.420 -7.885 17.009 1.00 98.81 170 ARG A C 1
ATOM 1376 O O . ARG A 1 170 ? -19.471 -7.198 17.381 1.00 98.81 170 ARG A O 1
ATOM 1383 N N . PHE A 1 171 ? -21.694 -7.548 17.160 1.00 98.75 171 PHE A N 1
ATOM 1384 C CA . PHE A 1 171 ? -22.155 -6.371 17.883 1.00 98.75 171 PHE A CA 1
ATOM 1385 C C . PHE A 1 171 ? -23.232 -6.788 18.885 1.00 98.75 171 PHE A C 1
ATOM 1387 O O . PHE A 1 171 ? -24.180 -7.479 18.523 1.00 98.75 171 PHE A O 1
ATOM 1394 N N . LYS A 1 172 ? -23.077 -6.408 20.159 1.00 98.38 172 LYS A N 1
ATOM 1395 C CA . LYS A 1 172 ? -23.984 -6.801 21.260 1.00 98.38 172 LYS A CA 1
ATOM 1396 C C . LYS A 1 172 ? -24.192 -8.323 21.361 1.00 98.38 172 LYS A C 1
ATOM 1398 O O . LYS A 1 172 ? -25.282 -8.800 21.647 1.00 98.38 172 LYS A O 1
ATOM 1403 N N . GLY A 1 173 ? -23.130 -9.091 21.115 1.00 97.88 173 GLY A N 1
ATOM 1404 C CA . GLY A 1 173 ? -23.136 -10.559 21.177 1.00 97.88 173 GLY A CA 1
ATOM 1405 C C . GLY A 1 173 ? -23.637 -11.260 19.908 1.00 97.88 173 GLY A C 1
ATOM 1406 O O . GLY A 1 173 ? -23.261 -12.411 19.664 1.00 97.88 173 GLY A O 1
ATOM 1407 N N . GLU A 1 174 ? -24.388 -10.573 19.050 1.00 98.31 174 GLU A N 1
ATOM 1408 C CA . GLU A 1 174 ? -24.907 -11.119 17.796 1.00 98.31 174 GLU A CA 1
ATOM 1409 C C . GLU A 1 174 ? -23.884 -10.996 16.669 1.00 98.31 174 GLU A C 1
ATOM 1411 O O . GLU A 1 174 ? -23.171 -9.998 16.560 1.00 98.31 174 GLU A O 1
ATOM 1416 N N . ARG A 1 175 ? -23.778 -12.030 15.827 1.00 98.50 175 ARG A N 1
ATOM 1417 C CA . ARG A 1 175 ? -22.872 -12.015 14.674 1.00 98.50 175 ARG A CA 1
ATOM 1418 C C . ARG A 1 175 ? -23.515 -11.235 13.537 1.00 98.50 175 ARG A C 1
ATOM 1420 O O . ARG A 1 175 ? -24.562 -11.640 13.049 1.00 98.50 175 ARG A O 1
ATOM 1427 N N . LEU A 1 176 ? -22.832 -10.185 13.095 1.00 98.31 176 LEU A N 1
ATOM 1428 C CA . LEU A 1 176 ? -23.223 -9.401 11.927 1.00 98.31 176 LEU A CA 1
ATOM 1429 C C . LEU A 1 176 ? -22.544 -9.923 10.661 1.00 98.31 176 LEU A C 1
ATOM 1431 O O . LEU A 1 176 ? -23.184 -10.049 9.623 1.00 98.31 176 LEU A O 1
ATOM 1435 N N . VAL A 1 177 ? -21.250 -10.254 10.753 1.00 98.44 177 VAL A N 1
ATOM 1436 C CA . VAL A 1 177 ? -20.442 -10.665 9.599 1.00 98.44 177 VAL A CA 1
ATOM 1437 C C . VAL A 1 177 ? -19.596 -11.882 9.955 1.00 98.44 177 VAL A C 1
ATOM 1439 O O . VAL A 1 177 ? -18.924 -11.913 10.988 1.00 98.44 177 VAL A O 1
ATOM 1442 N N . TYR A 1 178 ? -19.642 -12.914 9.110 1.00 98.69 178 TYR A N 1
ATOM 1443 C CA . TYR A 1 178 ? -18.786 -14.091 9.271 1.00 98.69 178 TYR A CA 1
ATOM 1444 C C . TYR A 1 178 ? -17.344 -13.800 8.843 1.00 98.69 178 TYR A C 1
ATOM 1446 O O . TYR A 1 178 ? -16.426 -14.082 9.610 1.00 98.69 178 TYR A O 1
ATOM 1454 N N . GLU A 1 179 ? -17.163 -13.190 7.672 1.00 98.50 179 GLU A N 1
ATOM 1455 C CA . GLU A 1 179 ? -15.870 -12.827 7.092 1.00 98.50 179 GLU A CA 1
ATOM 1456 C C . GLU A 1 179 ? -16.009 -11.530 6.286 1.00 98.50 179 GLU A C 1
ATOM 1458 O O . GLU A 1 179 ? -16.997 -11.341 5.577 1.00 98.50 179 GLU A O 1
ATOM 1463 N N . MET A 1 180 ? -15.036 -10.630 6.418 1.00 98.31 180 MET A N 1
ATOM 1464 C CA . MET A 1 180 ? -14.930 -9.400 5.630 1.00 98.31 180 MET A CA 1
ATOM 1465 C C . MET A 1 180 ? -13.458 -9.093 5.413 1.00 98.31 180 MET A C 1
ATOM 1467 O O . MET A 1 180 ? -12.734 -8.880 6.379 1.00 98.31 180 MET A O 1
ATOM 1471 N N . GLY A 1 181 ? -13.002 -9.043 4.170 1.00 97.31 181 GLY A N 1
ATOM 1472 C CA . GLY A 1 181 ? -11.602 -8.763 3.883 1.00 97.31 181 GLY A CA 1
ATOM 1473 C C . GLY A 1 181 ? -11.367 -8.366 2.442 1.00 97.31 181 GLY A C 1
ATOM 1474 O O . GLY A 1 181 ? -12.217 -8.596 1.579 1.00 97.31 181 GLY A O 1
ATOM 1475 N N . LEU A 1 182 ? -10.193 -7.789 2.204 1.00 97.75 182 LEU A N 1
ATOM 1476 C CA . LEU A 1 182 ? -9.724 -7.473 0.862 1.00 97.75 182 LEU A CA 1
ATOM 1477 C C . LEU A 1 182 ? -9.661 -8.761 0.026 1.00 97.75 182 LEU A C 1
ATOM 1479 O O . LEU A 1 182 ? -9.253 -9.814 0.526 1.00 97.75 182 LEU A O 1
ATOM 1483 N N . GLN A 1 183 ? -10.133 -8.678 -1.219 1.00 97.38 183 GLN A N 1
ATOM 1484 C CA . GLN A 1 183 ? -10.114 -9.792 -2.171 1.00 97.38 183 GLN A CA 1
ATOM 1485 C C . GLN A 1 183 ? -9.103 -9.556 -3.289 1.00 97.38 183 GLN A C 1
ATOM 1487 O O . GLN A 1 183 ? -8.373 -10.475 -3.635 1.00 97.38 183 GLN A O 1
ATOM 1492 N N . GLU A 1 184 ? -9.050 -8.336 -3.823 1.00 97.12 184 GLU A N 1
ATOM 1493 C CA . GLU A 1 184 ? -8.161 -7.970 -4.920 1.00 97.12 184 GLU A CA 1
ATOM 1494 C C . GLU A 1 184 ? -7.922 -6.455 -4.938 1.00 97.12 184 GLU A C 1
ATOM 1496 O O . GLU A 1 184 ? -8.801 -5.686 -4.535 1.00 97.12 184 GLU A O 1
ATOM 1501 N N . ILE A 1 185 ? -6.765 -6.043 -5.452 1.00 96.00 185 ILE A N 1
ATOM 1502 C CA . ILE A 1 185 ? -6.503 -4.700 -5.959 1.00 96.00 185 ILE A CA 1
ATOM 1503 C C . ILE A 1 185 ? -6.146 -4.851 -7.439 1.00 96.00 185 ILE A C 1
ATOM 1505 O O . ILE A 1 185 ? -5.175 -5.510 -7.800 1.00 96.00 185 ILE A O 1
ATOM 1509 N N . ALA A 1 186 ? -6.971 -4.267 -8.305 1.00 94.00 186 ALA A N 1
ATOM 1510 C CA . ALA A 1 186 ? -6.753 -4.309 -9.743 1.00 94.00 186 ALA A CA 1
ATOM 1511 C C . ALA A 1 186 ? -6.503 -2.899 -10.275 1.00 94.00 186 ALA A C 1
ATOM 1513 O O . ALA A 1 186 ? -7.306 -1.992 -10.035 1.00 94.00 186 ALA A O 1
ATOM 1514 N N . VAL A 1 187 ? -5.408 -2.729 -11.016 1.00 92.25 187 VAL A N 1
ATOM 1515 C CA . VAL A 1 187 ? -5.013 -1.449 -11.613 1.00 92.25 187 VAL A CA 1
ATOM 1516 C C . VAL A 1 187 ? -4.872 -1.633 -13.117 1.00 92.25 187 VAL A C 1
ATOM 1518 O O . VAL A 1 187 ? -3.972 -2.320 -13.601 1.00 92.25 187 VAL A O 1
ATOM 1521 N N . PHE A 1 188 ? -5.791 -1.024 -13.859 1.00 91.06 188 PHE A N 1
ATOM 1522 C CA . PHE A 1 188 ? -5.837 -1.090 -15.315 1.00 91.06 188 PHE A CA 1
ATOM 1523 C C . PHE A 1 188 ? -5.312 0.215 -15.894 1.00 91.06 188 PHE A C 1
ATOM 1525 O O . PHE A 1 188 ? -5.879 1.281 -15.638 1.00 91.06 188 PHE A O 1
ATOM 1532 N N . TYR A 1 189 ? -4.246 0.130 -16.680 1.00 90.06 189 TYR A N 1
ATOM 1533 C CA . TYR A 1 189 ? -3.709 1.278 -17.392 1.00 90.06 189 TYR A CA 1
ATOM 1534 C C . TYR A 1 189 ? -4.146 1.264 -18.850 1.00 90.06 189 TYR A C 1
ATOM 1536 O O . TYR A 1 189 ? -4.497 0.242 -19.435 1.00 90.06 189 TYR A O 1
ATOM 1544 N N . SER A 1 190 ? -4.087 2.445 -19.449 1.00 88.94 190 SER A N 1
ATOM 1545 C CA . SER A 1 190 ? -4.215 2.629 -20.884 1.00 88.94 190 SER A CA 1
ATOM 1546 C C . SER A 1 190 ? -3.274 3.744 -21.307 1.00 88.94 190 SER A C 1
ATOM 1548 O O . SER A 1 190 ? -3.245 4.798 -20.667 1.00 88.94 190 SER A O 1
ATOM 1550 N N . GLY A 1 191 ? -2.543 3.548 -22.395 1.00 89.81 191 GLY A N 1
ATOM 1551 C CA . GLY A 1 191 ? -1.663 4.563 -22.955 1.00 89.81 191 GLY A CA 1
ATOM 1552 C C . GLY A 1 191 ? -1.297 4.242 -24.401 1.00 89.81 191 GLY A C 1
ATOM 1553 O O . GLY A 1 191 ? -1.642 3.172 -24.894 1.00 89.81 191 GLY A O 1
ATOM 1554 N N . PRO A 1 192 ? -0.641 5.174 -25.108 1.00 89.31 192 PRO A N 1
ATOM 1555 C CA . PRO A 1 192 ? -0.324 5.018 -26.527 1.00 89.31 192 PRO A CA 1
ATOM 1556 C C . PRO A 1 192 ? 0.924 4.160 -26.787 1.00 89.31 192 PRO A C 1
ATOM 1558 O O . PRO A 1 192 ? 1.272 3.932 -27.943 1.00 89.31 192 PRO A O 1
ATOM 1561 N N . THR A 1 193 ? 1.642 3.743 -25.740 1.00 89.81 193 THR A N 1
ATOM 1562 C CA . THR A 1 193 ? 2.853 2.925 -25.874 1.00 89.81 193 THR A CA 1
ATOM 1563 C C . THR A 1 193 ? 2.522 1.464 -25.590 1.00 89.81 193 THR A C 1
ATOM 1565 O O . THR A 1 193 ? 1.721 1.194 -24.695 1.00 89.81 193 THR A O 1
ATOM 1568 N N . PRO A 1 194 ? 3.184 0.497 -26.244 1.00 88.00 194 PRO A N 1
ATOM 1569 C CA . PRO A 1 194 ? 2.949 -0.923 -25.985 1.00 88.00 194 PRO A CA 1
ATOM 1570 C C . PRO A 1 194 ? 3.273 -1.324 -24.541 1.00 88.00 194 PRO A C 1
ATOM 1572 O O . PRO A 1 194 ? 2.701 -2.272 -24.002 1.00 88.00 194 PRO A O 1
ATOM 1575 N N . LEU A 1 195 ? 4.174 -0.565 -23.905 1.00 88.25 195 LEU A N 1
ATOM 1576 C CA . LEU A 1 195 ? 4.488 -0.696 -22.492 1.00 88.25 195 LEU A CA 1
ATOM 1577 C C . LEU A 1 195 ? 3.286 -0.347 -21.623 1.00 88.25 195 LEU A C 1
ATOM 1579 O O . LEU A 1 195 ? 3.042 -1.071 -20.683 1.00 88.25 195 LEU A O 1
ATOM 1583 N N . THR A 1 196 ? 2.536 0.715 -21.923 1.00 88.44 196 THR A N 1
ATOM 1584 C CA . THR A 1 196 ? 1.432 1.195 -21.069 1.00 88.44 196 THR A CA 1
ATOM 1585 C C . THR A 1 196 ? 0.060 0.661 -21.475 1.00 88.44 196 THR A C 1
ATOM 1587 O O . THR A 1 196 ? -0.810 0.529 -20.621 1.00 88.44 196 THR A O 1
ATOM 1590 N N . GLU A 1 197 ? -0.146 0.309 -22.748 1.00 87.81 197 GLU A N 1
ATOM 1591 C CA . GLU A 1 197 ? -1.423 -0.211 -23.261 1.00 87.81 197 GLU A CA 1
ATOM 1592 C C . GLU A 1 197 ? -1.763 -1.619 -22.739 1.00 87.81 197 GLU A C 1
ATOM 1594 O O . GLU A 1 197 ? -2.916 -2.039 -22.807 1.00 87.81 197 GLU A O 1
ATOM 1599 N N . THR A 1 198 ? -0.763 -2.363 -22.250 1.00 85.06 198 THR A N 1
ATOM 1600 C CA . THR A 1 198 ? -0.900 -3.780 -21.867 1.00 85.06 198 THR A CA 1
ATOM 1601 C C . THR A 1 198 ? -0.914 -4.033 -20.358 1.00 85.06 198 THR A C 1
ATOM 1603 O O . THR A 1 198 ? -1.155 -5.172 -19.940 1.00 85.06 198 THR A O 1
ATOM 1606 N N . ILE A 1 199 ? -0.683 -2.995 -19.544 1.00 87.88 199 ILE A N 1
ATOM 1607 C CA . ILE A 1 199 ? -0.514 -3.120 -18.093 1.00 87.88 199 ILE A CA 1
ATOM 1608 C C . ILE A 1 199 ? -1.872 -3.282 -17.420 1.00 87.88 199 ILE A C 1
ATOM 1610 O O . ILE A 1 199 ? -2.636 -2.330 -17.262 1.00 87.88 199 ILE A O 1
ATOM 1614 N N . ASN A 1 200 ? -2.107 -4.499 -16.945 1.00 89.62 200 ASN A N 1
ATOM 1615 C CA . ASN A 1 200 ? -3.218 -4.833 -16.071 1.00 89.62 200 ASN A CA 1
ATOM 1616 C C . ASN A 1 200 ? -2.651 -5.531 -14.838 1.00 89.62 200 ASN A C 1
ATOM 1618 O O . ASN A 1 200 ? -2.277 -6.704 -14.909 1.00 89.62 200 ASN A O 1
ATOM 1622 N N . PHE A 1 201 ? -2.565 -4.807 -13.728 1.00 90.38 201 PHE A N 1
ATOM 1623 C CA . PHE A 1 201 ? -2.180 -5.383 -12.449 1.00 90.38 201 PHE A CA 1
ATOM 1624 C C . PHE A 1 201 ? -3.386 -6.035 -11.783 1.00 90.38 201 PHE A C 1
ATOM 1626 O O . PHE A 1 201 ? -4.482 -5.473 -11.747 1.00 90.38 201 PHE A O 1
ATOM 1633 N N . VAL A 1 202 ? -3.156 -7.241 -11.279 1.00 93.19 202 VAL A N 1
ATOM 1634 C CA . VAL A 1 202 ? -4.064 -8.020 -10.440 1.00 93.19 202 VAL A CA 1
ATOM 1635 C C . VAL A 1 202 ? -3.196 -8.465 -9.267 1.00 93.19 202 VAL A C 1
ATOM 1637 O O . VAL A 1 202 ? -2.488 -9.471 -9.350 1.00 93.19 202 VAL A O 1
ATOM 1640 N N . ASP A 1 203 ? -3.137 -7.617 -8.245 1.00 93.94 203 ASP A N 1
ATOM 1641 C CA . ASP A 1 203 ? -2.052 -7.593 -7.263 1.00 93.94 203 ASP A CA 1
ATOM 1642 C C . ASP A 1 203 ? -2.040 -8.810 -6.329 1.00 93.94 203 ASP A C 1
ATOM 1644 O O . ASP A 1 203 ? -0.995 -9.149 -5.771 1.00 93.94 203 ASP A O 1
ATOM 1648 N N . SER A 1 204 ? -3.154 -9.537 -6.181 1.00 94.19 204 SER A N 1
ATOM 1649 C CA . SER A 1 204 ? -3.148 -10.821 -5.462 1.00 94.19 204 SER A CA 1
ATOM 1650 C C . SER A 1 204 ? -2.177 -11.836 -6.074 1.00 94.19 204 SER A C 1
ATOM 1652 O O . SER A 1 204 ? -1.649 -12.686 -5.353 1.00 94.19 204 SER A O 1
ATOM 1654 N N . GLY A 1 205 ? -1.856 -11.705 -7.368 1.00 90.44 205 GLY A N 1
ATOM 1655 C CA . GLY A 1 205 ? -0.812 -12.485 -8.032 1.00 90.44 205 GLY A CA 1
ATOM 1656 C C . GLY A 1 205 ? 0.588 -12.299 -7.433 1.00 90.44 205 GLY A C 1
ATOM 1657 O O . GLY A 1 205 ? 1.403 -13.212 -7.549 1.00 90.44 205 GLY A O 1
ATOM 1658 N N . ASP A 1 206 ? 0.840 -11.175 -6.752 1.00 90.06 206 ASP A N 1
ATOM 1659 C CA . ASP A 1 206 ? 2.092 -10.864 -6.044 1.00 90.06 206 ASP A CA 1
ATOM 1660 C C . ASP A 1 206 ? 1.976 -11.070 -4.520 1.00 90.06 206 ASP A C 1
ATOM 1662 O O . ASP A 1 206 ? 2.830 -10.658 -3.746 1.00 90.06 206 ASP A O 1
ATOM 1666 N N . LEU A 1 207 ? 0.918 -11.750 -4.056 1.00 94.06 207 LEU A N 1
ATOM 1667 C CA . LEU A 1 207 ? 0.685 -12.050 -2.640 1.00 94.06 207 LEU A CA 1
ATOM 1668 C C . LEU A 1 207 ? 0.571 -10.785 -1.768 1.00 94.06 207 LEU A C 1
ATOM 1670 O O . LEU A 1 207 ? 1.398 -10.548 -0.878 1.00 94.06 207 LEU A O 1
ATOM 1674 N N . LEU A 1 208 ? -0.518 -10.029 -1.962 1.00 96.06 208 LEU A N 1
ATOM 1675 C CA . LEU A 1 208 ? -0.855 -8.764 -1.283 1.00 96.06 208 LEU A CA 1
ATOM 1676 C C . LEU A 1 208 ? -0.432 -8.686 0.191 1.00 96.06 208 LEU A C 1
ATOM 1678 O O . LEU A 1 208 ? 0.142 -7.694 0.631 1.00 96.06 208 LEU A O 1
ATOM 1682 N N . GLY A 1 209 ? -0.711 -9.721 0.985 1.00 96.06 209 GLY A N 1
ATOM 1683 C CA . GLY A 1 209 ? -0.422 -9.702 2.418 1.00 96.06 209 GLY A CA 1
ATOM 1684 C C . GLY A 1 209 ? 1.063 -9.655 2.749 1.00 96.06 209 GLY A C 1
ATOM 1685 O O . GLY A 1 209 ? 1.438 -9.033 3.738 1.00 96.06 209 GLY A O 1
ATOM 1686 N N . THR A 1 210 ? 1.909 -10.274 1.926 1.00 94.81 210 THR A N 1
ATOM 1687 C CA . THR A 1 210 ? 3.369 -10.280 2.124 1.00 94.81 210 THR A CA 1
ATOM 1688 C C . THR A 1 210 ? 4.011 -8.920 1.838 1.00 94.81 210 THR A C 1
ATOM 1690 O O . THR A 1 210 ? 5.131 -8.655 2.281 1.00 94.81 210 THR A O 1
ATOM 1693 N N . HIS A 1 211 ? 3.260 -8.027 1.190 1.00 95.94 211 HIS A N 1
ATOM 1694 C CA . HIS A 1 211 ? 3.608 -6.629 0.961 1.00 95.94 211 HIS A CA 1
ATOM 1695 C C . HIS A 1 211 ? 3.211 -5.699 2.115 1.00 95.94 211 HIS A C 1
ATOM 1697 O O . HIS A 1 211 ? 3.423 -4.489 2.017 1.00 95.94 211 HIS A O 1
ATOM 1703 N N . SER A 1 212 ? 2.688 -6.231 3.228 1.00 96.69 212 SER A N 1
ATOM 1704 C CA . SER A 1 212 ? 2.408 -5.426 4.417 1.00 96.69 212 SER A CA 1
ATOM 1705 C C . SER A 1 212 ? 3.687 -4.792 4.964 1.00 96.69 212 SER A C 1
ATOM 1707 O O . SER A 1 212 ? 4.654 -5.507 5.249 1.00 96.69 212 SER A O 1
ATOM 1709 N N . LYS A 1 213 ? 3.695 -3.468 5.129 1.00 95.06 213 LYS A N 1
ATOM 1710 C CA . LYS A 1 213 ? 4.841 -2.732 5.676 1.00 95.06 213 LYS A CA 1
ATOM 1711 C C . LYS A 1 213 ? 4.622 -2.351 7.134 1.00 95.06 213 LYS A C 1
ATOM 1713 O O . LYS A 1 213 ? 3.498 -2.337 7.634 1.00 95.06 213 LYS A O 1
ATOM 1718 N N . SER A 1 214 ? 5.727 -2.080 7.820 1.00 97.38 214 SER A N 1
ATOM 1719 C CA . SER A 1 214 ? 5.705 -1.599 9.196 1.00 97.38 214 SER A CA 1
ATOM 1720 C C . SER A 1 214 ? 5.099 -0.205 9.255 1.00 97.38 214 SER A C 1
ATOM 1722 O O . SER A 1 214 ? 5.629 0.724 8.654 1.00 97.38 214 SER A O 1
ATOM 1724 N N . LEU A 1 215 ? 4.004 -0.073 9.998 1.00 98.25 215 LEU A N 1
ATOM 1725 C CA . LEU A 1 215 ? 3.333 1.201 10.222 1.00 98.25 215 LEU A CA 1
ATOM 1726 C C . LEU A 1 215 ? 4.132 2.048 11.215 1.00 98.25 215 LEU A C 1
ATOM 1728 O O . LEU A 1 215 ? 4.510 1.570 12.288 1.00 98.25 215 LEU A O 1
ATOM 1732 N N . ILE A 1 216 ? 4.346 3.316 10.877 1.00 97.38 216 ILE A N 1
ATOM 1733 C CA . ILE A 1 216 ? 5.107 4.278 11.673 1.00 97.38 216 ILE A CA 1
ATOM 1734 C C . ILE A 1 216 ? 4.172 5.024 12.642 1.00 97.38 216 ILE A C 1
ATOM 1736 O O . ILE A 1 216 ? 3.296 5.776 12.198 1.00 97.38 216 ILE A O 1
ATOM 1740 N N . PRO A 1 217 ? 4.337 4.886 13.974 1.00 95.44 217 PRO A N 1
ATOM 1741 C CA . PRO A 1 217 ? 3.570 5.662 14.949 1.00 95.44 217 PRO A CA 1
ATOM 1742 C C . PRO A 1 217 ? 3.782 7.170 14.772 1.00 95.44 217 PRO A C 1
ATOM 1744 O O . PRO A 1 217 ? 4.906 7.638 14.619 1.00 95.44 217 PRO A O 1
ATOM 1747 N N . GLY A 1 218 ? 2.695 7.935 14.786 1.00 94.44 218 GLY A N 1
ATOM 1748 C CA . GLY A 1 218 ? 2.676 9.373 14.504 1.00 94.44 218 GLY A CA 1
ATOM 1749 C C . GLY A 1 218 ? 2.654 9.733 13.012 1.00 94.44 218 GLY A C 1
ATOM 1750 O O . GLY A 1 218 ? 2.273 10.855 12.687 1.00 94.44 218 GLY A O 1
ATOM 1751 N N . GLY A 1 219 ? 3.017 8.803 12.121 1.00 94.25 219 GLY A N 1
ATOM 1752 C CA . GLY A 1 219 ? 2.931 8.962 10.666 1.00 94.25 219 GLY A CA 1
ATOM 1753 C C . GLY A 1 219 ? 1.700 8.265 10.091 1.00 94.25 219 GLY A C 1
ATOM 1754 O O . GLY A 1 219 ? 0.749 8.920 9.670 1.00 94.25 219 GLY A O 1
ATOM 1755 N N . ASP A 1 220 ? 1.692 6.931 10.140 1.00 97.06 220 ASP A N 1
ATOM 1756 C CA . ASP A 1 220 ? 0.623 6.101 9.571 1.00 97.06 220 ASP A CA 1
ATOM 1757 C C . ASP A 1 220 ? -0.545 5.895 10.540 1.00 97.06 220 ASP A C 1
ATOM 1759 O O . ASP A 1 220 ? -1.685 5.678 10.125 1.00 97.06 220 ASP A O 1
ATOM 1763 N N . CYS A 1 221 ? -0.271 5.951 11.845 1.00 97.00 221 CYS A N 1
ATOM 1764 C CA . CYS A 1 221 ? -1.240 5.723 12.917 1.00 97.00 221 CYS A CA 1
ATOM 1765 C C . CYS A 1 221 ? -0.994 6.684 14.087 1.00 97.00 221 CYS A C 1
ATOM 1767 O O . CYS A 1 221 ? 0.129 7.161 14.241 1.00 97.00 221 CYS A O 1
ATOM 1769 N N . PRO A 1 222 ? -1.975 6.939 14.973 1.00 97.00 222 PRO A N 1
ATOM 1770 C CA . PRO A 1 222 ? -1.721 7.679 16.209 1.00 97.00 222 PRO A CA 1
ATOM 1771 C C . PRO A 1 222 ? -0.584 7.059 17.033 1.00 97.00 222 PRO A C 1
ATOM 1773 O O . PRO A 1 222 ? -0.447 5.838 17.091 1.00 97.00 222 PRO A O 1
ATOM 1776 N N . GLU A 1 223 ? 0.209 7.884 17.711 1.00 95.44 223 GLU A N 1
ATOM 1777 C CA . GLU A 1 223 ? 1.416 7.446 18.436 1.00 95.44 223 GLU A CA 1
ATOM 1778 C C . GLU A 1 223 ? 1.136 6.383 19.520 1.00 95.44 223 GLU A C 1
ATOM 1780 O O . GLU A 1 223 ? 1.939 5.484 19.742 1.00 95.44 223 GLU A O 1
ATOM 1785 N N . HIS A 1 224 ? -0.043 6.427 20.146 1.00 94.94 224 HIS A N 1
ATOM 1786 C CA . HIS A 1 224 ? -0.475 5.499 21.202 1.00 94.94 224 HIS A CA 1
ATOM 1787 C C . HIS A 1 224 ? -1.084 4.178 20.681 1.00 94.94 224 HIS A C 1
ATOM 1789 O O . HIS A 1 224 ? -1.569 3.357 21.472 1.00 94.94 224 HIS A O 1
ATOM 1795 N N . SER A 1 225 ? -1.087 3.959 19.362 1.00 97.56 225 SER A N 1
ATOM 1796 C CA . SER A 1 225 ? -1.699 2.778 18.743 1.00 97.56 225 SER A CA 1
ATOM 1797 C C . SER A 1 225 ? -1.109 1.470 19.273 1.00 97.56 225 SER A C 1
ATOM 1799 O O . SER A 1 225 ? 0.072 1.363 19.598 1.00 97.56 225 SER A O 1
ATOM 1801 N N . THR A 1 226 ? -1.931 0.426 19.333 1.00 98.38 226 THR A N 1
ATOM 1802 C CA . THR A 1 226 ? -1.439 -0.938 19.549 1.00 98.38 226 THR A CA 1
ATOM 1803 C C . THR A 1 226 ? -0.940 -1.497 18.224 1.00 98.38 226 THR A C 1
ATOM 1805 O O . THR A 1 226 ? -1.743 -1.716 17.320 1.00 98.38 226 THR A O 1
ATOM 1808 N N . LEU A 1 227 ? 0.367 -1.723 18.106 1.00 98.25 227 LEU A N 1
ATOM 1809 C CA . LEU A 1 227 ? 0.976 -2.318 16.917 1.00 98.25 227 LEU A CA 1
ATOM 1810 C C . LEU A 1 227 ? 0.934 -3.843 17.000 1.00 98.25 227 LEU A C 1
ATOM 1812 O O . LEU A 1 227 ? 1.117 -4.417 18.075 1.00 98.25 227 LEU A O 1
ATOM 1816 N N . VAL A 1 228 ? 0.697 -4.500 15.867 1.00 98.25 228 VAL A N 1
ATOM 1817 C CA . VAL A 1 228 ? 0.606 -5.959 15.799 1.00 98.25 228 VAL A CA 1
ATOM 1818 C C . VAL A 1 228 ? 1.445 -6.499 14.648 1.00 98.25 228 VAL A C 1
ATOM 1820 O O . VAL A 1 228 ? 1.292 -6.100 13.491 1.00 98.25 228 VAL A O 1
ATOM 1823 N N . ASN A 1 229 ? 2.305 -7.458 14.979 1.00 97.31 229 ASN A N 1
ATOM 1824 C CA . ASN A 1 229 ? 3.201 -8.115 14.035 1.00 97.31 229 ASN A CA 1
ATOM 1825 C C . ASN A 1 229 ? 2.477 -9.238 13.278 1.00 97.31 229 ASN A C 1
ATOM 1827 O O . ASN A 1 229 ? 1.415 -9.727 13.693 1.00 97.31 229 ASN A O 1
ATOM 1831 N N . GLN A 1 230 ? 3.063 -9.673 12.170 1.00 95.75 230 GLN A N 1
ATOM 1832 C CA . GLN A 1 230 ? 2.640 -10.830 11.382 1.00 95.75 230 GLN A CA 1
ATOM 1833 C C . GLN A 1 230 ? 3.851 -11.681 11.016 1.00 95.75 230 GLN A C 1
ATOM 1835 O O . GLN A 1 230 ? 4.997 -11.259 11.147 1.00 95.75 230 GLN A O 1
ATOM 1840 N N . THR A 1 231 ? 3.584 -12.902 10.572 1.00 95.31 231 THR A N 1
ATOM 1841 C CA . THR A 1 231 ? 4.614 -13.792 10.042 1.00 95.31 231 THR A CA 1
ATOM 1842 C C . THR A 1 231 ? 4.118 -14.416 8.749 1.00 95.31 231 THR A C 1
ATOM 1844 O O . THR A 1 231 ? 2.934 -14.734 8.625 1.00 95.31 231 THR A O 1
ATOM 1847 N N . PHE A 1 232 ? 5.027 -14.598 7.799 1.00 95.06 232 PHE A N 1
ATOM 1848 C CA . PHE A 1 232 ? 4.767 -15.290 6.542 1.00 95.06 232 PHE A CA 1
ATOM 1849 C C . PHE A 1 232 ? 5.844 -16.330 6.282 1.00 95.06 232 PHE A C 1
ATOM 1851 O O . PHE A 1 232 ? 6.983 -16.189 6.721 1.00 95.06 232 PHE A O 1
ATOM 1858 N N . TRP A 1 233 ? 5.493 -17.373 5.536 1.00 93.38 233 TRP A N 1
ATOM 1859 C CA . TRP A 1 233 ? 6.483 -18.289 4.989 1.00 93.38 233 TRP A CA 1
ATOM 1860 C C . TRP A 1 233 ? 7.162 -17.642 3.781 1.00 93.38 233 TRP A C 1
ATOM 1862 O O . TRP A 1 233 ? 6.491 -17.307 2.805 1.00 93.38 233 TRP A O 1
ATOM 1872 N N . ASN A 1 234 ? 8.480 -17.476 3.831 1.00 87.94 234 ASN A N 1
ATOM 1873 C CA . ASN A 1 234 ? 9.250 -16.907 2.736 1.00 87.94 234 ASN A CA 1
ATOM 1874 C C . ASN A 1 234 ? 9.771 -18.027 1.827 1.00 87.94 234 ASN A C 1
ATOM 1876 O O . ASN A 1 234 ? 10.484 -18.941 2.241 1.00 87.94 234 ASN A O 1
ATOM 1880 N N . GLN A 1 235 ? 9.372 -17.963 0.557 1.00 84.38 235 GLN A N 1
ATOM 1881 C CA . GLN A 1 235 ? 9.648 -19.012 -0.423 1.00 84.38 235 GLN A CA 1
ATOM 1882 C C . GLN A 1 235 ? 11.116 -19.038 -0.879 1.00 84.38 235 GLN A C 1
ATOM 1884 O O . GLN A 1 235 ? 11.594 -20.085 -1.313 1.00 84.38 235 GLN A O 1
ATOM 1889 N N . HIS A 1 236 ? 11.839 -17.919 -0.763 1.00 83.62 236 HIS A N 1
ATOM 1890 C CA . HIS A 1 236 ? 13.227 -17.805 -1.209 1.00 83.62 236 HIS A CA 1
ATOM 1891 C C . HIS A 1 236 ? 14.206 -18.403 -0.202 1.00 83.62 236 HIS A C 1
ATOM 1893 O O . HIS A 1 236 ? 15.041 -19.227 -0.571 1.00 83.62 236 HIS A O 1
ATOM 1899 N N . ASN A 1 237 ? 14.096 -18.010 1.068 1.00 88.81 237 ASN A N 1
ATOM 1900 C CA . ASN A 1 237 ? 14.963 -18.526 2.130 1.00 88.81 237 ASN A CA 1
ATOM 1901 C C . ASN A 1 237 ? 14.420 -19.811 2.780 1.00 88.81 237 ASN A C 1
ATOM 1903 O O . ASN A 1 237 ? 15.172 -20.484 3.475 1.00 88.81 237 ASN A O 1
ATOM 1907 N N . LYS A 1 238 ? 13.160 -20.187 2.501 1.00 92.62 238 LYS A N 1
ATOM 1908 C CA . LYS A 1 238 ? 12.465 -21.354 3.076 1.00 92.62 238 LYS A CA 1
ATOM 1909 C C . LYS A 1 238 ? 12.345 -21.283 4.601 1.00 92.62 238 LYS A C 1
ATOM 1911 O O . LYS A 1 238 ? 12.450 -22.301 5.281 1.00 92.62 238 LYS A O 1
ATOM 1916 N N . GLU A 1 239 ? 12.113 -20.084 5.127 1.00 94.94 239 GLU A N 1
ATOM 1917 C CA . GLU A 1 239 ? 11.977 -19.821 6.559 1.00 94.94 239 GLU A CA 1
ATOM 1918 C C . GLU A 1 239 ? 10.779 -18.907 6.854 1.00 94.94 239 GLU A C 1
ATOM 1920 O O . GLU A 1 239 ? 10.232 -18.233 5.976 1.00 94.94 239 GLU A O 1
ATOM 1925 N N . VAL A 1 240 ? 10.359 -18.865 8.121 1.00 94.88 240 VAL A N 1
ATOM 1926 C CA . VAL A 1 240 ? 9.344 -17.909 8.579 1.00 94.88 240 VAL A CA 1
ATOM 1927 C C . VAL A 1 240 ? 9.978 -16.523 8.677 1.00 94.88 240 VAL A C 1
ATOM 1929 O O . VAL A 1 240 ? 10.944 -16.325 9.405 1.00 94.88 240 VAL A O 1
ATOM 1932 N N . SER A 1 241 ? 9.412 -15.557 7.962 1.00 93.19 241 SER A N 1
ATOM 1933 C CA . SER A 1 241 ? 9.789 -14.146 8.040 1.00 93.19 241 SER A CA 1
ATOM 1934 C C . SER A 1 241 ? 8.804 -13.390 8.927 1.00 93.19 241 SER A C 1
ATOM 1936 O O . SER A 1 241 ? 7.588 -13.503 8.749 1.00 93.19 241 SER A O 1
ATOM 1938 N N . SER A 1 242 ? 9.331 -12.621 9.879 1.00 94.12 242 SER A N 1
ATOM 1939 C CA . SER A 1 242 ? 8.551 -11.753 10.765 1.00 94.12 242 SER A CA 1
ATOM 1940 C C . SER A 1 242 ? 8.450 -10.348 10.192 1.00 94.12 242 SER A C 1
ATOM 1942 O O . SER A 1 242 ? 9.437 -9.791 9.721 1.00 94.12 242 SER A O 1
ATOM 1944 N N . TYR A 1 243 ? 7.251 -9.782 10.262 1.00 95.31 243 TYR A N 1
ATOM 1945 C CA . TYR A 1 243 ? 6.941 -8.432 9.819 1.00 95.31 243 TYR A CA 1
ATOM 1946 C C . TYR A 1 243 ? 6.386 -7.663 11.011 1.00 95.31 243 TYR A C 1
ATOM 1948 O O . TYR A 1 243 ? 5.335 -8.010 11.565 1.00 95.31 243 TYR A O 1
ATOM 1956 N N . ASP A 1 244 ? 7.106 -6.627 11.418 1.00 96.56 244 ASP A N 1
ATOM 1957 C CA . ASP A 1 244 ? 6.748 -5.834 12.585 1.00 96.56 244 ASP A CA 1
ATOM 1958 C C . ASP A 1 244 ? 5.712 -4.767 12.231 1.00 96.56 244 ASP A C 1
ATOM 1960 O O . ASP A 1 244 ? 5.722 -4.229 11.125 1.00 96.56 244 ASP A O 1
ATOM 1964 N N . ALA A 1 245 ? 4.818 -4.453 13.172 1.00 97.44 245 ALA A N 1
ATOM 1965 C CA . ALA A 1 245 ? 3.869 -3.338 13.075 1.00 97.44 245 ALA A CA 1
ATOM 1966 C C . ALA A 1 245 ? 2.989 -3.321 11.804 1.00 97.44 245 ALA A C 1
ATOM 1968 O O . ALA A 1 245 ? 2.597 -2.263 11.329 1.00 97.44 245 ALA A O 1
ATOM 1969 N N . THR A 1 246 ? 2.644 -4.490 11.259 1.00 97.88 246 THR A N 1
ATOM 1970 C CA . THR A 1 246 ? 1.809 -4.625 10.041 1.00 97.88 246 THR A CA 1
ATOM 1971 C C . THR A 1 246 ? 0.344 -4.217 10.218 1.00 97.88 246 THR A C 1
ATOM 1973 O O . THR A 1 246 ? -0.361 -3.962 9.240 1.00 97.88 246 THR A O 1
ATOM 1976 N N . PHE A 1 247 ? -0.127 -4.183 11.467 1.00 98.62 247 PHE A N 1
ATOM 1977 C CA . PHE A 1 247 ? -1.401 -3.587 11.842 1.00 98.62 247 PHE A CA 1
ATOM 1978 C C . PHE A 1 247 ? -1.195 -2.584 12.962 1.00 98.62 247 PHE A C 1
ATOM 1980 O O . PHE A 1 247 ? -0.370 -2.801 13.852 1.00 98.62 247 PHE A O 1
ATOM 1987 N N . CYS A 1 248 ? -2.026 -1.551 12.972 1.00 98.44 248 CYS A N 1
ATOM 1988 C CA . CYS A 1 248 ? -2.219 -0.710 14.136 1.00 98.44 248 CYS A CA 1
ATOM 1989 C C . CYS A 1 248 ? -3.705 -0.688 14.507 1.00 98.44 248 CYS A C 1
ATOM 1991 O O . CYS A 1 248 ? -4.586 -0.647 13.647 1.00 98.44 248 CYS A O 1
ATOM 1993 N N . LEU A 1 249 ? -3.975 -0.765 15.806 1.00 98.81 249 LEU A N 1
ATOM 1994 C CA . LEU A 1 249 ? -5.308 -0.699 16.387 1.00 98.81 249 LEU A CA 1
ATOM 1995 C C . LEU A 1 249 ? -5.368 0.517 17.304 1.00 98.81 249 LEU A C 1
ATOM 1997 O O . LEU A 1 249 ? -4.524 0.656 18.192 1.00 98.81 249 LEU A O 1
ATOM 2001 N N . PHE A 1 250 ? -6.348 1.388 17.095 1.00 98.56 250 PHE A N 1
ATOM 2002 C CA . PHE A 1 250 ? -6.507 2.604 17.886 1.00 98.56 250 PHE A CA 1
ATOM 2003 C C . PHE A 1 250 ? -7.968 3.030 17.963 1.00 98.56 250 PHE A C 1
ATOM 2005 O O . PHE A 1 250 ? -8.750 2.804 17.040 1.00 98.56 250 PHE A O 1
ATOM 2012 N N . GLU A 1 251 ? -8.340 3.662 19.071 1.00 98.06 251 GLU A N 1
ATOM 2013 C CA . GLU A 1 251 ? -9.580 4.420 19.137 1.00 98.06 251 GLU A CA 1
ATOM 2014 C C . GLU A 1 251 ? -9.324 5.830 18.598 1.00 98.06 251 GLU A C 1
ATOM 2016 O O . GLU A 1 251 ? -8.259 6.393 18.819 1.00 98.06 251 GLU A O 1
ATOM 2021 N N . HIS A 1 252 ? -10.274 6.418 17.880 1.00 96.81 252 HIS A N 1
ATOM 2022 C CA . HIS A 1 252 ? -10.158 7.755 17.311 1.00 96.81 252 HIS A CA 1
ATOM 2023 C C . HIS A 1 252 ? -11.392 8.590 17.627 1.00 96.81 252 HIS A C 1
ATOM 2025 O O . HIS A 1 252 ? -12.523 8.151 17.412 1.00 96.81 252 HIS A O 1
ATOM 2031 N N . ASN A 1 253 ? -11.187 9.814 18.117 1.00 95.38 253 ASN A N 1
ATOM 2032 C CA . ASN A 1 253 ? -12.255 10.803 18.201 1.00 95.38 253 ASN A CA 1
ATOM 2033 C C . ASN A 1 253 ? -12.372 11.512 16.851 1.00 95.38 253 ASN A C 1
ATOM 2035 O O . ASN A 1 253 ? -11.480 12.259 16.464 1.00 95.38 253 ASN A O 1
ATOM 2039 N N . THR A 1 254 ? -13.494 11.311 16.166 1.00 95.31 254 THR A N 1
ATOM 2040 C CA . THR A 1 254 ? -13.703 11.818 14.799 1.00 95.31 254 THR A CA 1
ATOM 2041 C C . THR A 1 254 ? -13.867 13.340 14.721 1.00 95.31 254 THR A C 1
ATOM 2043 O O . THR A 1 254 ? -13.972 13.887 13.628 1.00 95.31 254 THR A O 1
ATOM 2046 N N . GLY A 1 255 ? -13.966 14.036 15.860 1.00 94.50 255 GLY A N 1
ATOM 2047 C CA . GLY A 1 255 ? -14.236 15.475 15.918 1.00 94.50 255 GLY A CA 1
ATOM 2048 C C . GLY A 1 255 ? -15.693 15.856 15.623 1.00 94.50 255 GLY A C 1
ATOM 2049 O O . GLY A 1 255 ? -16.073 17.008 15.827 1.00 94.50 255 GLY A O 1
ATOM 2050 N N . TYR A 1 256 ? -16.532 14.898 15.217 1.00 94.62 256 TYR A N 1
ATOM 2051 C CA . TYR A 1 256 ? -17.962 15.090 14.988 1.00 94.62 256 TYR A CA 1
ATOM 2052 C C . TYR A 1 256 ? -18.799 14.463 16.118 1.00 94.62 256 TYR A C 1
ATOM 2054 O O . TYR A 1 256 ? -18.414 13.446 16.700 1.00 94.62 256 TYR A O 1
ATOM 2062 N N . PRO A 1 257 ? -19.960 15.039 16.476 1.00 95.81 257 PRO A N 1
ATOM 2063 C CA . PRO A 1 257 ? -20.883 14.391 17.398 1.00 95.81 257 PRO A CA 1
ATOM 2064 C C . PRO A 1 257 ? -21.603 13.233 16.697 1.00 95.81 257 PRO A C 1
ATOM 2066 O O . PRO A 1 257 ? -22.131 13.403 15.602 1.00 95.81 257 PRO A O 1
ATOM 2069 N N . LEU A 1 258 ? -21.708 12.080 17.361 1.00 95.94 258 LEU A N 1
ATOM 2070 C CA . LEU A 1 258 ? -22.503 10.943 16.881 1.00 95.94 258 LEU A CA 1
ATOM 2071 C C . LEU A 1 258 ? -23.986 11.319 16.804 1.00 95.94 258 LEU A C 1
ATOM 2073 O O . LEU A 1 258 ? -24.710 10.938 15.890 1.00 95.94 258 LEU A O 1
ATOM 2077 N N . ARG A 1 259 ? -24.437 12.086 17.796 1.00 96.62 259 ARG A N 1
ATOM 2078 C CA . ARG A 1 259 ? -25.746 12.733 17.826 1.00 96.62 259 ARG A CA 1
ATOM 2079 C C . ARG A 1 259 ? -25.653 14.000 18.656 1.00 96.62 259 ARG A C 1
ATOM 2081 O O . ARG A 1 259 ? -24.945 14.031 19.663 1.00 96.62 259 ARG A O 1
ATOM 2088 N N . ARG A 1 260 ? -26.412 15.026 18.279 1.00 96.56 260 ARG A N 1
ATOM 2089 C CA . ARG A 1 260 ? -26.586 16.234 19.092 1.00 96.56 260 ARG A CA 1
ATOM 2090 C C . ARG A 1 260 ? -27.949 16.863 18.875 1.00 96.56 260 ARG A C 1
ATOM 2092 O O . ARG A 1 260 ? -28.401 17.017 17.743 1.00 96.56 260 ARG A O 1
ATOM 2099 N N . HIS A 1 261 ? -28.567 17.324 19.946 1.00 95.31 261 HIS A N 1
ATOM 2100 C CA . HIS A 1 261 ? -29.773 18.130 19.900 1.00 95.31 261 HIS A CA 1
ATOM 2101 C C . HIS A 1 261 ? -29.668 19.266 20.915 1.00 95.31 261 HIS A C 1
ATOM 2103 O O . HIS A 1 261 ? -29.151 19.084 22.012 1.00 95.31 261 HIS A O 1
ATOM 2109 N N . SER A 1 262 ? -30.143 20.440 20.519 1.00 94.94 262 SER A N 1
ATOM 2110 C CA . SER A 1 262 ? -30.246 21.628 21.355 1.00 94.94 262 SER A CA 1
ATOM 2111 C C . SER A 1 262 ? -31.621 22.201 21.083 1.00 94.94 262 SER A C 1
ATOM 2113 O O . SER A 1 262 ? -31.927 22.493 19.924 1.00 94.94 262 SER A O 1
ATOM 2115 N N . SER A 1 263 ? -32.440 22.286 22.122 1.00 92.62 263 SER A N 1
ATOM 2116 C CA . SER A 1 263 ? -33.795 22.814 22.040 1.00 92.62 263 SER A CA 1
ATOM 2117 C C . SER A 1 263 ? -33.952 23.975 22.996 1.00 92.62 263 SER A C 1
ATOM 2119 O O . SER A 1 263 ? -33.417 23.961 24.107 1.00 92.62 263 SER A O 1
ATOM 2121 N N . TYR A 1 264 ? -34.739 24.951 22.566 1.00 90.00 264 TYR A N 1
ATOM 2122 C CA . TYR A 1 264 ? -35.235 26.019 23.409 1.00 90.00 264 TYR A CA 1
ATOM 2123 C C . TYR A 1 264 ? -36.750 26.084 23.238 1.00 90.00 264 TYR A C 1
ATOM 2125 O O . TYR A 1 264 ? -37.250 26.504 22.195 1.00 90.00 264 TYR A O 1
ATOM 2133 N N . SER A 1 265 ? -37.486 25.646 24.257 1.00 86.94 265 SER A N 1
ATOM 2134 C CA . SER A 1 265 ? -38.942 25.731 24.294 1.00 86.94 265 SER A CA 1
ATOM 2135 C C . SER A 1 265 ? -39.379 26.585 25.473 1.00 86.94 265 SER A C 1
ATOM 2137 O O . SER A 1 265 ? -38.935 26.379 26.600 1.00 86.94 265 SER A O 1
ATOM 2139 N N . LYS A 1 266 ? -40.318 27.508 25.238 1.00 82.31 266 LYS A N 1
ATOM 2140 C CA . LYS A 1 266 ? -40.948 28.275 26.323 1.00 82.31 266 LYS A CA 1
ATOM 2141 C C . LYS A 1 266 ? -41.698 27.377 27.316 1.00 82.31 266 LYS A C 1
ATOM 2143 O O . LYS A 1 266 ? -41.826 27.747 28.473 1.00 82.31 266 LYS A O 1
ATOM 2148 N N . GLN A 1 267 ? -42.188 26.218 26.867 1.00 87.50 267 GLN A N 1
ATOM 2149 C CA . GLN A 1 267 ? -43.003 25.308 27.677 1.00 87.50 267 GLN A CA 1
ATOM 2150 C C . GLN A 1 267 ? -42.171 24.251 28.414 1.00 87.50 267 GLN A C 1
ATOM 2152 O O . GLN A 1 267 ? -42.510 23.883 29.533 1.00 87.50 267 GLN A O 1
ATOM 2157 N N . PHE A 1 268 ? -41.086 23.770 27.800 1.00 82.00 268 PHE A N 1
ATOM 2158 C CA . PHE A 1 268 ? -40.271 22.666 28.334 1.00 82.00 268 PHE A CA 1
ATOM 2159 C C . PHE A 1 268 ? -38.855 23.091 28.749 1.00 82.00 268 PHE A C 1
ATOM 2161 O O . PHE A 1 268 ? -38.040 22.252 29.123 1.00 82.00 268 PHE A O 1
ATOM 2168 N N . GLY A 1 269 ? -38.555 24.389 28.689 1.00 87.44 269 GLY A N 1
ATOM 2169 C CA . GLY A 1 269 ? -37.233 24.927 28.977 1.00 87.44 269 GLY A CA 1
ATOM 2170 C C . GLY A 1 269 ? -36.227 24.670 27.854 1.00 87.44 269 GLY A C 1
ATOM 2171 O O . GLY A 1 269 ? -36.570 24.317 26.721 1.00 87.44 269 GLY A O 1
ATOM 2172 N N . SER A 1 270 ? -34.957 24.892 28.175 1.00 92.19 270 SER A N 1
ATOM 2173 C CA . SER A 1 270 ? -33.837 24.720 27.256 1.00 92.19 270 SER A CA 1
ATOM 2174 C C . SER A 1 270 ? -32.983 23.530 27.660 1.00 92.19 270 SER A C 1
ATOM 2176 O O . SER A 1 270 ? -32.654 23.396 28.839 1.00 92.19 270 SER A O 1
ATOM 2178 N N . PHE A 1 271 ? -32.574 22.709 26.697 1.00 93.75 271 PHE A N 1
ATOM 2179 C CA . PHE A 1 271 ? -31.658 21.604 26.961 1.00 93.75 271 PHE A CA 1
ATOM 2180 C C . PHE A 1 271 ? -30.715 21.352 25.789 1.00 93.75 271 PHE A C 1
ATOM 2182 O O . PHE A 1 271 ? -31.043 21.601 24.628 1.00 93.75 271 PHE A O 1
ATOM 2189 N N . TYR A 1 272 ? -29.555 20.793 26.121 1.00 94.88 272 TYR A N 1
ATOM 2190 C CA . TYR A 1 272 ? -28.601 20.236 25.176 1.00 94.88 272 TYR A CA 1
ATOM 2191 C C . TYR A 1 272 ? -28.350 18.769 25.525 1.00 94.88 272 TYR A C 1
ATOM 2193 O O . TYR A 1 272 ? -28.123 18.429 26.683 1.00 94.88 272 TYR A O 1
ATOM 2201 N N . GLY A 1 273 ? -28.373 17.903 24.516 1.00 95.06 273 GLY A N 1
ATOM 2202 C CA . GLY A 1 273 ? -28.008 16.499 24.641 1.00 95.06 273 GLY A CA 1
ATOM 2203 C C . GLY A 1 273 ? -27.143 16.081 23.463 1.00 95.06 273 GLY A C 1
ATOM 2204 O O . GLY A 1 273 ? -27.560 16.202 22.312 1.00 95.06 273 GLY A O 1
ATOM 2205 N N . GLY A 1 274 ? -25.951 15.561 23.738 1.00 94.75 274 GLY A N 1
ATOM 2206 C CA . GLY A 1 274 ? -25.007 15.141 22.709 1.00 94.75 274 GLY A CA 1
ATOM 2207 C C . GLY A 1 274 ? -24.213 13.907 23.108 1.00 94.75 274 GLY A C 1
ATOM 2208 O O . GLY A 1 274 ? -24.212 13.497 24.266 1.00 94.75 274 GLY A O 1
ATOM 2209 N N . MET A 1 275 ? -23.563 13.303 22.122 1.00 95.44 275 MET A N 1
ATOM 2210 C CA . MET A 1 275 ? -22.624 12.201 22.293 1.00 95.44 275 MET A CA 1
ATOM 2211 C C . MET A 1 275 ? -21.511 12.372 21.264 1.00 95.44 275 MET A C 1
ATOM 2213 O O . MET A 1 275 ? -21.801 12.616 20.092 1.00 95.44 275 MET A O 1
ATOM 2217 N N . LEU A 1 276 ? -20.257 12.284 21.703 1.00 94.56 276 LEU A N 1
ATOM 2218 C CA . LEU A 1 276 ? -19.095 12.321 20.814 1.00 94.56 276 LEU A CA 1
ATOM 2219 C C . LEU A 1 276 ? -19.060 11.063 19.946 1.00 94.56 276 LEU A C 1
ATOM 2221 O O . LEU A 1 276 ? -19.442 9.994 20.414 1.00 94.56 276 LEU A O 1
ATOM 2225 N N . ASN A 1 277 ? -18.592 11.187 18.706 1.00 95.56 277 ASN A N 1
ATOM 2226 C CA . ASN A 1 277 ? -18.357 10.032 17.851 1.00 95.56 277 ASN A CA 1
ATOM 2227 C C . ASN A 1 277 ? -16.899 9.577 17.975 1.00 95.56 277 ASN A C 1
ATOM 2229 O O . ASN A 1 277 ? -15.995 10.186 17.389 1.00 95.56 277 ASN A O 1
ATOM 2233 N N . SER A 1 278 ? -16.687 8.512 18.749 1.00 96.44 278 SER A N 1
ATOM 2234 C CA . SER A 1 278 ? -15.422 7.775 18.765 1.00 96.44 278 SER A CA 1
ATOM 2235 C C . SER A 1 278 ? -15.582 6.462 18.012 1.00 96.44 278 SER A C 1
ATOM 2237 O O . SER A 1 278 ? -16.620 5.808 18.118 1.00 96.44 278 SER A O 1
ATOM 2239 N N . VAL A 1 279 ? -14.551 6.078 17.273 1.00 98.19 279 VAL A N 1
ATOM 2240 C CA . VAL A 1 279 ? -14.521 4.852 16.471 1.00 98.19 279 VAL A CA 1
ATOM 2241 C C . VAL A 1 279 ? -13.280 4.046 16.812 1.00 98.19 279 VAL A C 1
ATOM 2243 O O . VAL A 1 279 ? -12.252 4.623 17.153 1.00 98.19 279 VAL A O 1
ATOM 2246 N N . LEU A 1 280 ? -13.355 2.724 16.708 1.00 98.81 280 LEU A N 1
ATOM 2247 C CA . LEU A 1 280 ? -12.164 1.877 16.729 1.00 98.81 280 LEU A CA 1
ATOM 2248 C C . LEU A 1 280 ? -11.719 1.613 15.295 1.00 98.81 280 LEU A C 1
ATOM 2250 O O . LEU A 1 280 ? -12.541 1.198 14.483 1.00 98.81 280 LEU A O 1
ATOM 2254 N N . THR A 1 281 ? -10.437 1.792 15.002 1.00 98.75 281 THR A N 1
ATOM 2255 C CA . THR A 1 281 ? -9.864 1.536 13.681 1.00 98.75 281 THR A CA 1
ATOM 2256 C C . THR A 1 281 ? -8.792 0.461 13.776 1.00 98.75 281 THR A C 1
ATOM 2258 O O . THR A 1 281 ? -7.834 0.603 14.536 1.00 98.75 281 THR A O 1
ATOM 2261 N N . LEU A 1 282 ? -8.946 -0.603 12.985 1.00 98.88 282 LEU A N 1
ATOM 2262 C CA . LEU A 1 282 ? -7.873 -1.535 12.646 1.00 98.88 282 LEU A CA 1
ATOM 2263 C C . LEU A 1 282 ? -7.357 -1.170 11.251 1.00 98.88 282 LEU A C 1
ATOM 2265 O O . LEU A 1 282 ? -8.098 -1.299 10.277 1.00 98.88 282 LEU A O 1
ATOM 2269 N N . ARG A 1 283 ? -6.099 -0.740 11.164 1.00 98.81 283 ARG A N 1
ATOM 2270 C CA . ARG A 1 283 ? -5.453 -0.295 9.923 1.00 98.81 283 ARG A CA 1
ATOM 2271 C C . ARG A 1 283 ? -4.311 -1.218 9.529 1.00 98.81 283 ARG A C 1
ATOM 2273 O O . ARG A 1 283 ? -3.586 -1.700 10.399 1.00 98.81 283 ARG A O 1
ATOM 2280 N N . SER A 1 284 ? -4.126 -1.408 8.227 1.00 98.44 284 SER A N 1
ATOM 2281 C CA . SER A 1 284 ? -2.909 -1.964 7.631 1.00 98.44 284 SER A CA 1
ATOM 2282 C C . SER A 1 284 ? -2.490 -1.164 6.398 1.00 98.44 284 SER A C 1
ATOM 2284 O O . SER A 1 284 ? -3.329 -0.501 5.788 1.00 98.44 284 SER A O 1
ATOM 2286 N N . ALA A 1 285 ? -1.209 -1.238 6.036 1.00 98.06 285 ALA A N 1
ATOM 2287 C CA . ALA A 1 285 ? -0.673 -0.657 4.813 1.00 98.06 285 ALA A CA 1
ATOM 2288 C C . ALA A 1 285 ? 0.046 -1.725 3.981 1.00 98.06 285 ALA A C 1
ATOM 2290 O O . ALA A 1 285 ? 0.872 -2.474 4.513 1.00 98.06 285 ALA A O 1
ATOM 2291 N N . LEU A 1 286 ? -0.277 -1.792 2.690 1.00 97.81 286 LEU A N 1
ATOM 2292 C CA . LEU A 1 286 ? 0.351 -2.678 1.711 1.00 97.81 286 LEU A CA 1
ATOM 2293 C C . LEU A 1 286 ? 1.106 -1.824 0.689 1.00 97.81 286 LEU A C 1
ATOM 2295 O O . LEU A 1 286 ? 0.497 -0.948 0.078 1.00 97.81 286 LEU A O 1
ATOM 2299 N N . THR A 1 287 ? 2.397 -2.096 0.487 1.00 96.44 287 THR A N 1
ATOM 2300 C CA . THR A 1 287 ? 3.215 -1.388 -0.514 1.00 96.44 287 THR A CA 1
ATOM 2301 C C . THR A 1 287 ? 3.597 -2.334 -1.645 1.00 96.44 287 THR A C 1
ATOM 2303 O O . THR A 1 287 ? 4.409 -3.250 -1.454 1.00 96.44 287 THR A O 1
ATOM 2306 N N . ILE A 1 288 ? 3.015 -2.111 -2.820 1.00 93.31 288 ILE A N 1
ATOM 2307 C CA . ILE A 1 288 ? 3.132 -2.983 -3.993 1.00 93.31 288 ILE A CA 1
ATOM 2308 C C . ILE A 1 288 ? 3.712 -2.151 -5.126 1.00 93.31 288 ILE A C 1
ATOM 2310 O O . ILE A 1 288 ? 3.082 -1.214 -5.616 1.00 93.31 288 ILE A O 1
ATOM 2314 N N . GLY A 1 289 ? 4.952 -2.466 -5.500 1.00 89.56 289 GLY A N 1
ATOM 2315 C CA . GLY A 1 289 ? 5.717 -1.643 -6.428 1.00 89.56 289 GLY A CA 1
ATOM 2316 C C . GLY A 1 289 ? 5.787 -0.188 -5.956 1.00 89.56 289 GLY A C 1
ATOM 2317 O O . GLY A 1 289 ? 6.395 0.114 -4.932 1.00 89.56 289 GLY A O 1
ATOM 2318 N N . ASN A 1 290 ? 5.170 0.697 -6.732 1.00 91.12 290 ASN A N 1
ATOM 2319 C CA . ASN A 1 290 ? 5.122 2.144 -6.536 1.00 91.12 290 ASN A CA 1
ATOM 2320 C C . ASN A 1 290 ? 3.930 2.633 -5.692 1.00 91.12 290 ASN A C 1
ATOM 2322 O O . ASN A 1 290 ? 3.906 3.812 -5.336 1.00 91.12 290 ASN A O 1
ATOM 2326 N N . TYR A 1 291 ? 2.961 1.768 -5.385 1.00 95.06 291 TYR A N 1
ATOM 2327 C CA . TYR A 1 291 ? 1.733 2.130 -4.679 1.00 95.06 291 TYR A CA 1
ATOM 2328 C C . TYR A 1 291 ? 1.778 1.782 -3.198 1.00 95.06 291 TYR A C 1
ATOM 2330 O O . TYR A 1 291 ? 2.211 0.694 -2.819 1.00 95.06 291 TYR A O 1
ATOM 2338 N N . ASP A 1 292 ? 1.210 2.667 -2.384 1.00 97.06 292 ASP A N 1
ATOM 2339 C CA . ASP A 1 292 ? 0.932 2.436 -0.971 1.00 97.06 292 ASP A CA 1
ATOM 2340 C C . ASP A 1 292 ? -0.582 2.471 -0.740 1.00 97.06 292 ASP A C 1
ATOM 2342 O O . ASP A 1 292 ? -1.237 3.505 -0.908 1.00 97.06 292 ASP A O 1
ATOM 2346 N N . TYR A 1 293 ? -1.148 1.336 -0.336 1.00 97.75 293 TYR A N 1
ATOM 2347 C CA . TYR A 1 293 ? -2.564 1.202 -0.016 1.00 97.75 293 TYR A CA 1
ATOM 2348 C C . TYR A 1 293 ? -2.757 1.152 1.492 1.00 97.75 293 TYR A C 1
ATOM 2350 O O . TYR A 1 293 ? -2.252 0.244 2.147 1.00 97.75 293 TYR A O 1
ATOM 2358 N N . ILE A 1 294 ? -3.530 2.088 2.041 1.00 98.25 294 ILE A N 1
ATOM 2359 C CA . ILE A 1 294 ? -3.939 2.087 3.449 1.00 98.25 294 ILE A CA 1
ATOM 2360 C C . ILE A 1 294 ? -5.365 1.555 3.532 1.00 98.25 294 ILE A C 1
ATOM 2362 O O . ILE A 1 294 ? -6.281 2.135 2.944 1.00 98.25 294 ILE A O 1
ATOM 2366 N N . ILE A 1 295 ? -5.550 0.460 4.267 1.00 98.50 295 ILE A N 1
ATOM 2367 C CA . ILE A 1 295 ? -6.831 -0.222 4.440 1.00 98.50 295 ILE A CA 1
ATOM 2368 C C . ILE A 1 295 ? -7.262 -0.119 5.901 1.00 98.50 295 ILE A C 1
ATOM 2370 O O . ILE A 1 295 ? -6.560 -0.600 6.792 1.00 98.50 295 ILE A O 1
ATOM 2374 N N . ASP A 1 296 ? -8.453 0.435 6.124 1.00 98.75 296 ASP A N 1
ATOM 2375 C CA . ASP A 1 296 ? -9.066 0.576 7.441 1.00 98.75 296 ASP A CA 1
ATOM 2376 C C . ASP A 1 296 ? -10.339 -0.257 7.564 1.00 98.75 296 ASP A C 1
ATOM 2378 O O . ASP A 1 296 ? -11.219 -0.209 6.701 1.00 98.75 296 ASP A O 1
ATOM 2382 N N . PHE A 1 297 ? -10.480 -0.920 8.710 1.00 98.75 297 PHE A N 1
ATOM 2383 C CA . PHE A 1 297 ? -11.757 -1.385 9.241 1.00 98.75 297 PHE A CA 1
ATOM 2384 C C . PHE A 1 297 ? -12.133 -0.526 10.447 1.00 98.75 297 PHE A C 1
ATOM 2386 O O . PHE A 1 297 ? -11.421 -0.515 11.453 1.00 98.75 297 PHE A O 1
ATOM 2393 N N . ILE A 1 298 ? -13.246 0.193 10.340 1.00 98.75 298 ILE A N 1
ATOM 2394 C CA . ILE A 1 298 ? -13.679 1.214 11.293 1.00 98.75 298 ILE A CA 1
ATOM 2395 C C . ILE A 1 298 ? -14.992 0.767 11.940 1.00 98.75 298 ILE A C 1
ATOM 2397 O O . ILE A 1 298 ? -15.981 0.492 11.261 1.00 98.75 298 ILE A O 1
ATOM 2401 N N . PHE A 1 299 ? -15.012 0.707 13.268 1.00 98.75 299 PHE A N 1
ATOM 2402 C CA . PHE A 1 299 ? -16.134 0.222 14.067 1.00 98.75 299 PHE A CA 1
ATOM 2403 C C . PHE A 1 299 ? -16.737 1.374 14.870 1.00 98.75 299 PHE A C 1
ATOM 2405 O O . PHE A 1 299 ? -16.123 1.902 15.802 1.00 98.75 299 PHE A O 1
ATOM 2412 N N . HIS A 1 300 ? -17.961 1.757 14.516 1.00 98.12 300 HIS A N 1
ATOM 2413 C CA . HIS A 1 300 ? -18.682 2.870 15.128 1.00 98.12 300 HIS A CA 1
ATOM 2414 C C . HIS A 1 300 ? -19.495 2.409 16.344 1.00 98.12 300 HIS A C 1
ATOM 2416 O O . HIS A 1 300 ? -20.036 1.302 16.382 1.00 98.12 300 HIS A O 1
ATOM 2422 N N . GLN A 1 301 ? -19.655 3.275 17.346 1.00 95.75 301 GLN A N 1
ATOM 2423 C CA . GLN A 1 301 ? -20.383 2.965 18.593 1.00 95.75 301 GLN A CA 1
ATOM 2424 C C . GLN A 1 301 ? -21.850 2.548 18.387 1.00 95.75 301 GLN A C 1
ATOM 2426 O O . GLN A 1 301 ? -22.435 1.867 19.231 1.00 95.75 301 GLN A O 1
ATOM 2431 N N . ASN A 1 302 ? -22.453 2.963 17.274 1.00 95.75 302 ASN A N 1
ATOM 2432 C CA . ASN A 1 302 ? -23.846 2.692 16.922 1.00 95.75 302 ASN A CA 1
ATOM 2433 C C . ASN A 1 302 ? -24.060 1.361 16.176 1.00 95.75 302 ASN A C 1
ATOM 2435 O O . ASN A 1 302 ? -25.191 1.083 15.787 1.00 95.75 302 ASN A O 1
ATOM 2439 N N . GLY A 1 303 ? -23.019 0.541 15.993 1.00 97.00 303 GLY A N 1
ATOM 2440 C CA . GLY A 1 303 ? -23.126 -0.749 15.302 1.00 97.00 303 GLY A CA 1
ATOM 2441 C C . GLY A 1 303 ? -22.829 -0.694 13.801 1.00 97.00 303 GLY A C 1
ATOM 2442 O O . GLY A 1 303 ? -22.967 -1.710 13.128 1.00 97.00 303 GLY A O 1
ATOM 2443 N N . ILE A 1 304 ? -22.403 0.459 13.271 1.00 97.56 304 ILE A N 1
ATOM 2444 C CA . ILE A 1 304 ? -21.926 0.574 11.887 1.00 97.56 304 ILE A CA 1
ATOM 2445 C C . ILE A 1 304 ? -20.486 0.058 11.790 1.00 97.56 304 ILE A C 1
ATOM 2447 O O . ILE A 1 304 ? -19.628 0.428 12.593 1.00 97.56 304 ILE A O 1
ATOM 2451 N N . ILE A 1 305 ? -20.228 -0.759 10.772 1.00 97.75 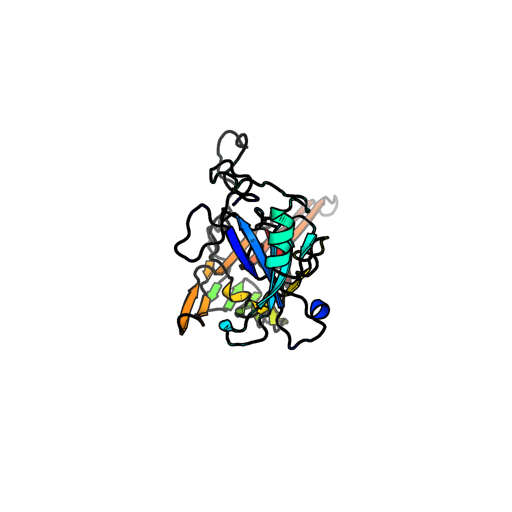305 ILE A N 1
ATOM 2452 C CA . ILE A 1 305 ? -18.883 -1.084 10.301 1.00 97.75 305 ILE A CA 1
ATOM 2453 C C . ILE A 1 305 ? -18.638 -0.366 8.973 1.00 97.75 305 ILE A C 1
ATOM 2455 O O . ILE A 1 305 ? -19.505 -0.348 8.101 1.00 97.75 305 ILE A O 1
ATOM 2459 N N . GLU A 1 306 ? -17.468 0.238 8.836 1.00 98.00 306 GLU A N 1
ATOM 2460 C CA . GLU A 1 306 ? -17.019 0.943 7.640 1.00 98.00 306 GLU A CA 1
ATOM 2461 C C . GLU A 1 306 ? -15.675 0.360 7.196 1.00 98.00 306 GLU A C 1
ATOM 2463 O O . GLU A 1 306 ? -14.803 0.079 8.017 1.00 98.00 306 GLU A O 1
ATOM 2468 N N . THR A 1 307 ? -15.508 0.190 5.888 1.00 97.88 307 THR A N 1
ATOM 2469 C CA . THR A 1 307 ? -14.227 -0.154 5.268 1.00 97.88 307 THR A CA 1
ATOM 2470 C C . THR A 1 307 ? -13.760 1.008 4.417 1.00 97.88 307 THR A C 1
ATOM 2472 O O . THR A 1 307 ? -14.545 1.540 3.629 1.00 97.88 307 THR A O 1
ATOM 2475 N N . ARG A 1 308 ? -12.486 1.374 4.525 1.00 98.06 308 ARG A N 1
ATOM 2476 C CA . ARG A 1 308 ? -11.894 2.443 3.721 1.00 98.06 308 ARG A CA 1
ATOM 2477 C C . ARG A 1 308 ? -10.596 1.968 3.097 1.00 98.06 308 ARG A C 1
ATOM 2479 O O . ARG A 1 308 ? -9.806 1.302 3.756 1.00 98.06 308 ARG A O 1
ATOM 2486 N N . LEU A 1 309 ? -10.384 2.350 1.844 1.00 96.75 309 LEU A N 1
ATOM 2487 C CA . LEU A 1 309 ? -9.109 2.210 1.158 1.00 96.75 309 LEU A CA 1
ATOM 2488 C C . LEU A 1 309 ? -8.659 3.593 0.692 1.00 96.75 309 LEU A C 1
ATOM 2490 O O . LEU A 1 309 ? -9.443 4.344 0.111 1.00 96.75 309 LEU A O 1
ATOM 2494 N N . MET A 1 310 ? -7.404 3.925 0.965 1.00 97.06 310 MET A N 1
ATOM 2495 C CA . MET A 1 310 ? -6.718 5.101 0.441 1.00 97.06 310 MET A CA 1
ATOM 2496 C C . MET A 1 310 ? -5.516 4.631 -0.371 1.00 97.06 310 MET A C 1
ATOM 2498 O O . MET A 1 310 ? -4.794 3.743 0.072 1.00 97.06 310 MET A O 1
ATOM 2502 N N . SER A 1 311 ? -5.295 5.247 -1.528 1.00 96.19 311 SER A N 1
ATOM 2503 C CA . SER A 1 311 ? -4.092 5.043 -2.334 1.00 96.19 311 SER A CA 1
ATOM 2504 C C . SER A 1 311 ? -3.192 6.270 -2.222 1.00 96.19 311 SER A C 1
ATOM 2506 O O . SER A 1 311 ? -3.666 7.400 -2.349 1.00 96.19 311 SER A O 1
ATOM 2508 N N . THR A 1 312 ? -1.905 6.041 -1.998 1.00 95.75 312 THR A N 1
ATOM 2509 C CA . THR A 1 312 ? -0.820 7.027 -2.060 1.00 95.75 312 THR A CA 1
ATOM 2510 C C . THR A 1 312 ? 0.416 6.359 -2.680 1.00 95.75 312 THR A C 1
ATOM 2512 O O . THR A 1 312 ? 0.278 5.346 -3.369 1.00 95.75 312 THR A O 1
ATOM 2515 N N . GLY A 1 313 ? 1.601 6.931 -2.486 1.00 93.50 313 GLY A N 1
ATOM 2516 C CA . GLY A 1 313 ? 2.845 6.481 -3.101 1.00 93.50 313 GLY A CA 1
ATOM 2517 C C . GLY A 1 313 ? 3.156 7.305 -4.346 1.00 93.50 313 GLY A C 1
ATOM 2518 O O . GLY A 1 313 ? 2.947 8.521 -4.370 1.00 93.50 313 GLY A O 1
ATOM 2519 N N . THR A 1 314 ? 3.651 6.650 -5.387 1.00 92.12 314 THR A N 1
ATOM 2520 C CA . THR A 1 314 ? 4.025 7.281 -6.659 1.00 92.12 314 THR A CA 1
ATOM 2521 C C . THR A 1 314 ? 3.282 6.661 -7.828 1.00 92.12 314 THR A C 1
ATOM 2523 O O . THR A 1 314 ? 2.906 5.494 -7.770 1.00 92.12 314 THR A O 1
ATOM 2526 N N . LEU A 1 315 ? 3.056 7.448 -8.881 1.00 82.88 315 LEU A N 1
ATOM 2527 C CA . LEU A 1 315 ? 2.502 6.959 -1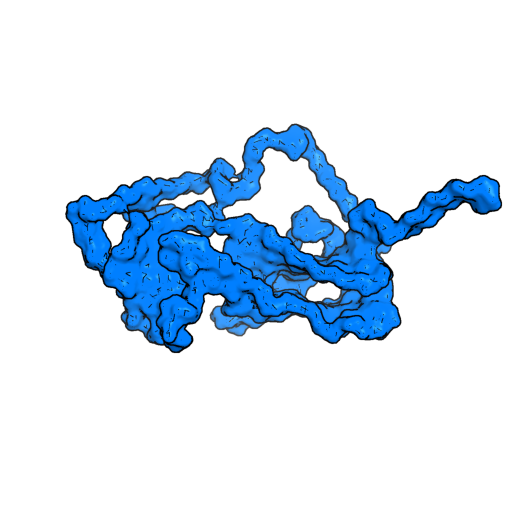0.146 1.00 82.88 315 LEU A CA 1
ATOM 2528 C C . LEU A 1 315 ? 3.577 6.330 -11.045 1.00 82.88 315 LEU A C 1
ATOM 2530 O O . LEU A 1 315 ? 4.787 6.500 -10.757 1.00 82.88 315 LEU A O 1
#

Secondary structure (DSSP, 8-state):
-TTTS-B--PSSPPTTBEEEEEPP--HHHHSSTT--EEEEEEEESSSSGGGSEEEEEEEEE--SSSGGG-EEEEEEETTEEESSHHHHHHHHHTT-SPPP---PPP-STT-TT--S--SS-SSSS--PPP----TT--SEEEETTEEEETTEEEEEEEETTTEEEEEEEEETTEEEEEEEE----EEE---SSHHHHT-EEEGGGG-GGGGBPPPPBTTTB-TT-EEEEEEEEETTTTEEEEEEEEEEEEEEEEEEEEEEEEEEETTTEEEEEEEEEEEEEEEEEEEETTEEEEEEEEEETTS-EEEEEEEEE--

Organism: Biomphalaria glabrata (NCBI:txid6526)